Protein AF-A0A256WK58-F1 (afdb_monomer)

Nearest PDB structures (foldseek):
  1p2f-assembly1_A  TM=8.935E-01  e=1.068E-03  Thermotoga maritima
  4dad-assembly1_A-2  TM=8.923E-01  e=3.466E-03  Burkholderia pseudomallei
  6swl-assembly2_B  TM=7.934E-01  e=1.068E-03  Geobacillus stearothermophilus
  6ifh-assembly1_A  TM=8.299E-01  e=3.701E-03  Paenisporosarcina sp. TG-14
  8tff-assembly1_A  TM=6.509E-01  e=1.068E-03  Flavobacterium johnsoniae UW101

Radius of gyration: 25.07 Å; Cα contacts (8 Å, |Δi|>4): 189; chains: 1; bounding box: 72×39×56 Å

pLDDT: mean 75.74, std 16.49, range [36.31, 97.25]

Solvent-accessible surface area (backbone atoms only — not comparable to full-atom values): 10932 Å² total; per-residue (Å²): 64,47,49,80,84,47,64,68,48,51,46,37,71,61,36,70,99,70,90,75,92,63,76,79,74,86,72,76,26,42,67,52,26,51,53,45,50,52,33,46,74,60,66,24,48,71,53,73,51,51,40,49,53,37,78,92,80,70,41,80,36,42,72,47,81,49,72,48,68,70,82,82,50,78,76,60,50,59,58,55,52,60,63,53,56,69,60,52,71,71,65,71,80,75,72,83,80,81,92,76,93,67,87,76,69,86,71,58,72,46,79,41,65,65,51,86,63,64,44,44,55,52,39,43,57,43,50,76,81,44,78,80,58,45,28,33,37,39,34,88,66,92,46,79,72,55,54,54,53,39,47,72,32,61,41,73,47,74,44,58,64,76,84,49,69,70,60,50,52,53,52,52,53,59,68,64,75,111

Secondary structure (DSSP, 8-state):
---TTTTTGGGSTT--S--SSS---S--S-HHHHHHHHHHHTT-EEEEEEE--BTTTTBPPEEEEEEE-----HHHHHHHHHHHHHHHTTTTTS--------------EEEEE--TTHHHHHHHHHHHH-SS-EEEEEES---HHHHHHHHHHT--EEEESSPPHHHHHHHHHHHH--

Mean predicted aligned error: 18.35 Å

Foldseek 3Di:
DADPVCQVVLLDFQDDRDPPDDPPDDDRSCPNVVVQVVLVVQVKHKGKDKDDADVVVPRDIDIDIDMDGDDDDPVNVVVVVVVVVVVVVVVVPPDDDDDDDDDQPPAAEAEDEPPPPPRLVVLLVCCVPDLRHAYEYEDQDVDVVSVVSCVVSRHPYYAYPPHDPVVVVVVVCVSRVD

Structure (mmCIF, N/CA/C/O backbone):
data_AF-A0A256WK58-F1
#
_entry.id   AF-A0A256WK58-F1
#
loop_
_atom_site.group_PDB
_atom_site.id
_atom_site.type_symbol
_atom_site.label_atom_id
_atom_site.label_alt_id
_atom_site.label_comp_id
_atom_site.label_asym_id
_atom_site.label_entity_id
_atom_site.label_seq_id
_atom_site.pdbx_PDB_ins_code
_atom_site.Cartn_x
_atom_site.Cartn_y
_atom_site.Cartn_z
_atom_site.occupancy
_atom_site.B_iso_or_equiv
_atom_site.auth_seq_id
_atom_site.auth_comp_id
_atom_site.auth_asym_id
_atom_site.auth_atom_id
_atom_site.pdbx_PDB_model_num
ATOM 1 N N . GLY A 1 1 ? 19.694 1.486 -19.283 1.00 82.19 1 GLY A N 1
ATOM 2 C CA . GLY A 1 1 ? 18.324 1.775 -19.734 1.00 82.19 1 GLY A CA 1
ATOM 3 C C . GLY A 1 1 ? 17.691 0.526 -20.311 1.00 82.19 1 GLY A C 1
ATOM 4 O O . GLY A 1 1 ? 18.393 -0.452 -20.532 1.00 82.19 1 GLY A O 1
ATOM 5 N N . ILE A 1 2 ? 16.376 0.551 -20.506 1.00 87.75 2 ILE A N 1
ATOM 6 C CA . ILE A 1 2 ? 15.499 -0.601 -20.739 1.00 87.75 2 ILE A CA 1
ATOM 7 C C . ILE A 1 2 ? 15.121 -0.672 -22.230 1.00 87.75 2 ILE A C 1
ATOM 9 O O . ILE A 1 2 ? 14.601 0.317 -22.763 1.00 87.75 2 ILE A O 1
ATOM 13 N N . PRO A 1 3 ? 15.318 -1.824 -22.902 1.00 88.88 3 PRO A N 1
ATOM 14 C CA . PRO A 1 3 ? 14.910 -2.022 -24.293 1.00 88.88 3 PRO A CA 1
ATOM 15 C C . PRO A 1 3 ? 13.415 -1.778 -24.519 1.00 88.88 3 PRO A C 1
ATOM 17 O O . PRO A 1 3 ? 12.582 -2.109 -23.671 1.00 88.88 3 PRO A O 1
ATOM 20 N N . LYS A 1 4 ? 13.057 -1.219 -25.679 1.00 87.56 4 LYS A N 1
ATOM 21 C CA . LYS A 1 4 ? 11.692 -0.749 -25.982 1.00 87.56 4 LYS A CA 1
ATOM 22 C C . LYS A 1 4 ? 10.643 -1.862 -25.884 1.00 87.56 4 LYS A C 1
ATOM 24 O O . LYS A 1 4 ? 9.525 -1.636 -25.431 1.00 87.56 4 LYS A O 1
ATOM 29 N N . GLU A 1 5 ? 11.014 -3.074 -26.263 1.00 86.38 5 GLU A N 1
ATOM 30 C CA . GLU A 1 5 ? 10.202 -4.284 -26.186 1.00 86.38 5 GLU A CA 1
ATOM 31 C C . GLU A 1 5 ? 9.971 -4.773 -24.747 1.00 86.38 5 GLU A C 1
ATOM 33 O O . GLU A 1 5 ? 8.956 -5.413 -24.472 1.00 86.38 5 GLU A O 1
ATOM 38 N N . ARG A 1 6 ? 10.863 -4.429 -23.808 1.00 86.69 6 ARG A N 1
ATOM 39 C CA . ARG A 1 6 ? 10.760 -4.800 -22.388 1.00 86.69 6 ARG A CA 1
ATOM 40 C C . ARG A 1 6 ? 10.012 -3.767 -21.550 1.00 86.69 6 ARG A C 1
ATOM 42 O O . ARG A 1 6 ? 9.464 -4.135 -20.519 1.00 86.69 6 ARG A O 1
ATOM 49 N N . GLN A 1 7 ? 9.906 -2.516 -22.000 1.00 88.88 7 GLN A N 1
ATOM 50 C CA . GLN A 1 7 ? 9.293 -1.413 -21.237 1.00 88.88 7 GLN A CA 1
ATOM 51 C C . GLN A 1 7 ? 7.852 -1.680 -20.774 1.00 88.88 7 GLN A C 1
ATOM 53 O O . GLN A 1 7 ? 7.448 -1.188 -19.727 1.00 88.88 7 GLN A O 1
ATOM 58 N N . LYS A 1 8 ? 7.070 -2.479 -21.511 1.00 86.81 8 LYS A N 1
ATOM 59 C CA . LYS A 1 8 ? 5.739 -2.909 -21.045 1.00 86.81 8 LYS A CA 1
ATOM 60 C C . LYS A 1 8 ? 5.809 -4.069 -20.053 1.00 86.81 8 LYS A C 1
ATOM 62 O O . LYS A 1 8 ? 5.030 -4.110 -19.107 1.00 86.81 8 LYS A O 1
ATOM 67 N N . ALA A 1 9 ? 6.727 -5.006 -20.278 1.00 87.88 9 ALA A N 1
ATOM 68 C CA . ALA A 1 9 ? 6.848 -6.226 -19.492 1.00 87.88 9 ALA A CA 1
ATOM 69 C C . ALA A 1 9 ? 7.347 -5.963 -18.064 1.00 87.88 9 ALA A C 1
ATOM 71 O O . ALA A 1 9 ? 6.919 -6.662 -17.157 1.00 87.88 9 ALA A O 1
ATOM 72 N N . ILE A 1 10 ? 8.162 -4.925 -17.829 1.00 89.69 10 ILE A N 1
ATOM 73 C CA . ILE A 1 10 ? 8.706 -4.621 -16.487 1.00 89.69 10 ILE A CA 1
ATOM 74 C C . ILE A 1 10 ? 7.639 -4.348 -15.411 1.00 89.69 10 ILE A C 1
ATOM 76 O O . ILE A 1 10 ? 7.945 -4.388 -14.224 1.00 89.69 10 ILE A O 1
ATOM 80 N N . PHE A 1 11 ? 6.400 -4.041 -15.808 1.00 91.62 11 PHE A N 1
ATOM 81 C CA . PHE A 1 11 ? 5.280 -3.834 -14.887 1.00 91.62 11 PHE A CA 1
ATOM 82 C C . PHE A 1 11 ? 4.485 -5.114 -14.596 1.00 91.62 11 PHE A C 1
ATOM 84 O O . PHE A 1 11 ? 3.576 -5.094 -13.764 1.00 91.62 11 PHE A O 1
ATOM 91 N N . ASN A 1 12 ? 4.785 -6.221 -15.275 1.00 88.38 12 ASN A N 1
ATOM 92 C CA . ASN A 1 12 ? 4.188 -7.511 -14.961 1.00 88.38 12 ASN A CA 1
ATOM 93 C C . ASN A 1 12 ? 4.867 -8.112 -13.728 1.00 88.38 12 ASN A C 1
ATOM 95 O O . ASN A 1 12 ? 6.020 -7.830 -13.408 1.00 88.38 12 ASN A O 1
ATOM 99 N N . ARG A 1 13 ? 4.137 -8.979 -13.029 1.00 88.56 13 ARG A N 1
ATOM 100 C CA . ARG A 1 13 ? 4.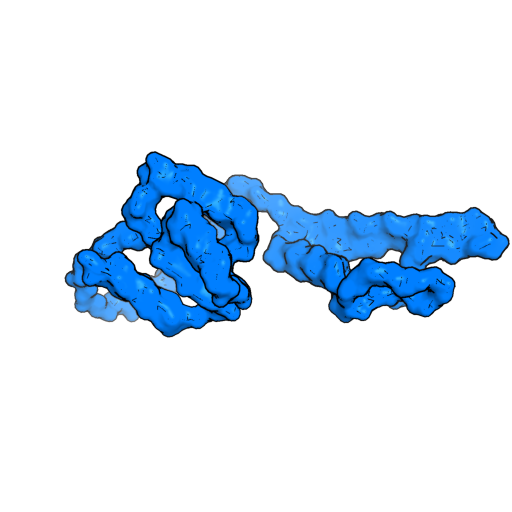668 -9.682 -11.860 1.00 88.56 13 ARG A CA 1
ATOM 101 C C . ARG A 1 13 ? 5.737 -10.681 -12.290 1.00 88.56 13 ARG A C 1
ATOM 103 O O . ARG A 1 13 ? 5.519 -11.417 -13.248 1.00 88.56 13 ARG A O 1
ATOM 110 N N . PHE A 1 14 ? 6.816 -10.755 -11.516 1.00 83.12 14 PHE A N 1
ATOM 111 C CA . PHE A 1 14 ? 7.917 -11.708 -11.696 1.00 83.12 14 PHE A CA 1
ATOM 112 C C . PHE A 1 14 ? 8.732 -11.517 -12.987 1.00 83.12 14 PHE A C 1
ATOM 114 O O . PHE A 1 14 ? 9.528 -12.385 -13.333 1.00 83.12 14 PHE A O 1
ATOM 121 N N . GLU A 1 15 ? 8.578 -10.387 -13.684 1.00 78.44 15 GLU A N 1
ATOM 122 C CA . GLU A 1 15 ? 9.438 -10.032 -14.817 1.00 78.44 15 GLU A CA 1
ATOM 123 C C . GLU A 1 15 ? 10.718 -9.348 -14.317 1.00 78.44 15 GLU A C 1
ATOM 125 O O . GLU A 1 15 ? 10.674 -8.398 -13.532 1.00 78.44 15 GLU A O 1
ATOM 130 N N . GLN A 1 16 ? 11.868 -9.823 -14.796 1.00 72.12 16 GLN A N 1
ATOM 131 C CA . GLN A 1 16 ? 13.182 -9.226 -14.556 1.00 72.12 16 GLN A CA 1
ATOM 132 C C . GLN A 1 16 ? 13.772 -8.757 -15.892 1.00 72.12 16 GLN A C 1
ATOM 134 O O . GLN A 1 16 ? 13.634 -9.430 -16.915 1.00 72.12 16 GLN A O 1
ATOM 139 N N . ALA A 1 17 ? 14.397 -7.576 -15.900 1.00 59.34 17 ALA A N 1
ATOM 140 C CA . ALA A 1 17 ? 14.876 -6.939 -17.129 1.00 59.34 17 ALA A CA 1
ATOM 141 C C . ALA A 1 17 ? 16.135 -7.603 -17.719 1.00 59.34 17 ALA A C 1
ATOM 143 O O . ALA A 1 17 ? 16.298 -7.566 -18.935 1.00 59.34 17 ALA A O 1
ATOM 144 N N . ASP A 1 18 ? 16.958 -8.260 -16.893 1.00 57.19 18 ASP A N 1
ATOM 145 C CA . ASP A 1 18 ? 18.218 -8.884 -17.303 1.00 57.19 18 ASP A CA 1
ATOM 146 C C . ASP A 1 18 ? 18.316 -10.331 -16.795 1.00 57.19 18 ASP A C 1
ATOM 148 O O . ASP A 1 18 ? 18.302 -10.587 -15.595 1.00 57.19 18 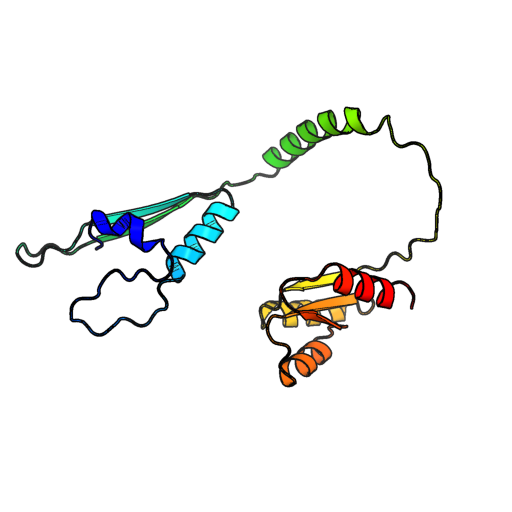ASP A O 1
ATOM 152 N N . ILE A 1 19 ? 18.434 -11.281 -17.729 1.00 50.94 19 ILE A N 1
ATOM 153 C CA . ILE A 1 19 ? 18.834 -12.682 -17.468 1.00 50.94 19 ILE A CA 1
ATOM 154 C C . ILE A 1 19 ? 20.289 -12.914 -17.943 1.00 50.94 19 ILE A C 1
ATOM 156 O O . ILE A 1 19 ? 20.856 -13.985 -17.745 1.00 50.94 19 ILE A O 1
ATOM 160 N N . ALA A 1 20 ? 20.928 -11.916 -18.565 1.00 48.44 20 ALA A N 1
ATOM 161 C CA . ALA A 1 20 ? 22.256 -12.059 -19.153 1.00 48.44 20 ALA A CA 1
ATOM 162 C C . ALA A 1 20 ? 23.381 -11.711 -18.156 1.00 48.44 20 ALA A C 1
ATOM 164 O O . ALA A 1 20 ? 23.645 -10.545 -17.877 1.00 48.44 20 ALA A O 1
ATOM 165 N N . ASP A 1 21 ? 24.041 -12.761 -17.659 1.00 45.47 21 ASP A N 1
ATOM 166 C CA . ASP A 1 21 ? 25.451 -12.871 -17.227 1.00 45.47 21 ASP A CA 1
ATOM 167 C C . ASP A 1 21 ? 26.056 -11.915 -16.176 1.00 45.47 21 ASP A C 1
ATOM 169 O O . ASP A 1 21 ? 27.207 -12.106 -15.779 1.00 45.47 21 ASP A O 1
ATOM 173 N N . LEU A 1 22 ? 25.309 -10.967 -15.615 1.00 45.47 22 LEU A N 1
ATOM 174 C CA . LEU A 1 22 ? 25.685 -10.274 -14.377 1.00 45.47 22 LEU A CA 1
ATOM 175 C C . LEU A 1 22 ? 24.756 -10.774 -13.276 1.00 45.47 22 LEU A C 1
ATOM 177 O O . LEU A 1 22 ? 23.555 -10.539 -13.340 1.00 45.47 22 LEU A O 1
ATOM 181 N N . GLY A 1 23 ? 25.330 -11.549 -12.346 1.00 45.72 23 GLY A N 1
ATOM 182 C CA . GLY A 1 23 ? 24.646 -12.383 -11.353 1.00 45.72 23 GLY A CA 1
ATOM 183 C C . GLY A 1 23 ? 23.272 -11.869 -10.932 1.00 45.72 23 GLY A C 1
ATOM 184 O O . GLY A 1 23 ? 23.157 -10.713 -10.541 1.00 45.72 23 GLY A O 1
ATOM 185 N N . ALA A 1 24 ? 22.270 -12.752 -11.036 1.00 46.06 24 ALA A N 1
ATOM 186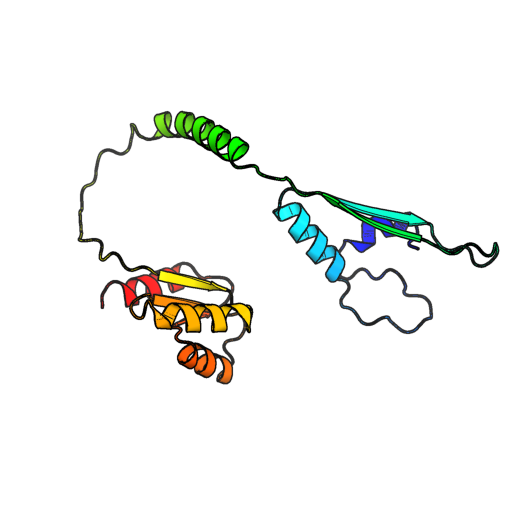 C CA . ALA A 1 24 ? 20.860 -12.504 -10.746 1.00 46.06 24 ALA A CA 1
ATOM 187 C C . ALA A 1 24 ? 20.678 -11.409 -9.688 1.00 46.06 24 ALA A C 1
ATOM 189 O O . ALA A 1 24 ? 20.908 -11.643 -8.501 1.00 46.06 24 ALA A O 1
ATOM 190 N N . PHE A 1 25 ? 20.310 -10.204 -10.128 1.00 52.44 25 PHE A N 1
ATOM 191 C CA . PHE A 1 25 ? 19.973 -9.130 -9.208 1.00 52.44 25 PHE A CA 1
ATOM 192 C C . PHE A 1 25 ? 18.820 -9.624 -8.323 1.00 52.44 25 PHE A C 1
ATOM 194 O O . PHE A 1 25 ? 17.779 -10.056 -8.825 1.00 52.44 25 PHE A O 1
ATOM 201 N N . GLU A 1 26 ? 19.034 -9.627 -7.006 1.00 56.75 26 GLU A N 1
ATOM 202 C CA . GLU A 1 26 ? 18.037 -10.061 -6.030 1.00 56.75 26 GLU A CA 1
ATOM 203 C C . GLU A 1 26 ? 16.751 -9.239 -6.178 1.00 56.75 26 GLU A C 1
ATOM 205 O O . GLU A 1 26 ? 16.766 -8.008 -6.204 1.00 56.75 26 GLU A O 1
ATOM 210 N N . GLY A 1 27 ? 15.615 -9.929 -6.259 1.00 66.75 27 GLY A N 1
ATOM 211 C CA . GLY A 1 27 ? 14.306 -9.290 -6.283 1.00 66.75 27 GLY A CA 1
ATOM 212 C C . GLY A 1 27 ? 13.243 -10.181 -6.907 1.00 66.75 27 GLY A C 1
ATOM 213 O O . GLY A 1 27 ? 13.446 -10.779 -7.957 1.00 66.75 27 GLY A O 1
ATOM 214 N N . SER A 1 28 ? 12.062 -10.240 -6.297 1.00 76.44 28 SER A N 1
ATOM 215 C CA . SER A 1 28 ? 10.936 -11.062 -6.768 1.00 76.44 28 SER A CA 1
ATOM 216 C C . SER A 1 28 ? 10.298 -10.581 -8.080 1.00 76.44 28 SER A C 1
ATOM 218 O O . SER A 1 28 ? 9.338 -11.188 -8.542 1.00 76.44 28 SER A O 1
ATOM 220 N N . GLY A 1 29 ? 10.762 -9.469 -8.665 1.00 79.62 29 GLY A N 1
ATOM 221 C CA . GLY A 1 29 ? 10.116 -8.845 -9.827 1.00 79.62 29 GLY A CA 1
ATOM 222 C C . GLY A 1 29 ? 8.715 -8.301 -9.515 1.00 79.62 29 GLY A C 1
ATOM 223 O O . GLY A 1 29 ? 7.870 -8.218 -10.401 1.00 79.62 29 GLY A O 1
ATOM 224 N N . LEU A 1 30 ? 8.422 -7.986 -8.246 1.00 87.38 30 LEU A N 1
ATOM 225 C CA . LEU A 1 30 ? 7.101 -7.498 -7.827 1.00 87.38 30 LEU A CA 1
ATOM 226 C C . LEU A 1 30 ? 7.023 -5.981 -7.635 1.00 87.38 30 LEU A C 1
ATOM 228 O O . LEU A 1 30 ? 5.925 -5.441 -7.711 1.00 87.38 30 LEU A O 1
ATOM 232 N N . GLY A 1 31 ? 8.142 -5.285 -7.413 1.00 88.88 31 GLY A N 1
ATOM 233 C CA . GLY A 1 31 ? 8.140 -3.865 -7.031 1.00 88.88 31 GLY A CA 1
ATOM 234 C C . GLY A 1 31 ? 7.349 -2.969 -7.990 1.00 88.88 31 GLY A C 1
ATOM 235 O O . GLY A 1 31 ? 6.381 -2.336 -7.581 1.00 88.88 31 GLY A O 1
ATOM 236 N N . LEU A 1 32 ? 7.689 -2.982 -9.282 1.00 92.56 32 LEU A N 1
ATOM 237 C CA . LEU A 1 32 ? 6.998 -2.168 -10.292 1.00 92.56 32 LEU A CA 1
ATOM 238 C C . LEU A 1 32 ? 5.540 -2.595 -10.509 1.00 92.56 32 LEU A C 1
ATOM 240 O O . LEU A 1 32 ? 4.682 -1.742 -10.732 1.00 92.56 32 LEU A O 1
ATOM 244 N N . ALA A 1 33 ? 5.240 -3.892 -10.397 1.00 89.88 33 ALA A N 1
ATOM 245 C CA . ALA A 1 33 ? 3.869 -4.392 -10.482 1.00 89.88 33 ALA A CA 1
ATOM 246 C C . ALA A 1 33 ? 3.004 -3.883 -9.315 1.00 89.88 33 ALA A C 1
ATOM 248 O O . ALA A 1 33 ? 1.837 -3.541 -9.509 1.00 89.88 33 ALA A O 1
ATOM 249 N N . ILE A 1 34 ? 3.582 -3.798 -8.114 1.00 92.81 34 ILE A N 1
ATOM 250 C CA . ILE A 1 34 ? 2.933 -3.238 -6.925 1.00 92.81 34 ILE A CA 1
ATOM 251 C C . ILE A 1 34 ? 2.749 -1.725 -7.084 1.00 92.81 34 ILE A C 1
ATOM 253 O O . ILE A 1 34 ? 1.642 -1.228 -6.889 1.00 92.81 34 ILE A O 1
ATOM 257 N N . SER A 1 35 ? 3.791 -0.994 -7.495 1.00 95.19 35 SER A N 1
ATOM 258 C CA . SER A 1 35 ? 3.697 0.451 -7.744 1.00 95.19 35 SER A CA 1
ATOM 259 C C . SER A 1 35 ? 2.608 0.781 -8.763 1.00 95.19 35 SER A C 1
ATOM 261 O O . SER A 1 35 ? 1.808 1.682 -8.527 1.00 95.19 35 SER A O 1
ATOM 263 N N . LYS A 1 36 ? 2.523 0.015 -9.858 1.00 95.00 36 LYS A N 1
ATOM 264 C CA . LYS A 1 36 ? 1.462 0.171 -10.856 1.00 95.00 36 LYS A CA 1
ATOM 265 C C . LYS A 1 36 ? 0.076 -0.075 -10.277 1.00 95.00 36 LYS A C 1
ATOM 267 O O . LYS A 1 36 ? -0.798 0.761 -10.476 1.00 95.00 36 LYS A O 1
ATOM 272 N N . ALA A 1 37 ? -0.106 -1.154 -9.516 1.00 93.81 37 ALA A N 1
ATOM 273 C CA . ALA A 1 37 ? -1.384 -1.436 -8.874 1.00 93.81 37 ALA A CA 1
ATOM 274 C C . ALA A 1 37 ? -1.826 -0.287 -7.952 1.00 93.81 37 ALA A C 1
ATOM 276 O O . ALA A 1 37 ? -2.976 0.135 -8.026 1.00 93.81 37 ALA A O 1
ATOM 277 N N . TYR A 1 38 ? -0.923 0.266 -7.133 1.00 96.50 38 TYR A N 1
ATOM 278 C CA . TYR A 1 38 ? -1.256 1.398 -6.262 1.00 96.50 38 TYR A CA 1
ATOM 279 C C . TYR A 1 38 ? -1.621 2.661 -7.041 1.00 96.50 38 TYR A C 1
ATOM 281 O O . TYR A 1 38 ? -2.630 3.289 -6.729 1.00 96.50 38 TYR A O 1
ATOM 289 N N . VAL A 1 39 ? -0.832 3.029 -8.053 1.00 94.75 39 VAL A N 1
ATOM 290 C CA . VAL A 1 39 ? -1.112 4.216 -8.873 1.00 94.75 39 VAL A CA 1
ATOM 291 C C . VAL A 1 39 ? -2.469 4.085 -9.572 1.00 94.75 39 VAL A C 1
ATOM 293 O O . VAL A 1 39 ? -3.275 5.010 -9.505 1.00 94.75 39 VAL A O 1
ATOM 296 N N . GLU A 1 40 ? -2.771 2.923 -10.157 1.00 93.25 40 GLU A N 1
ATOM 297 C CA . GLU A 1 40 ? -4.060 2.656 -10.811 1.00 93.25 40 GLU A CA 1
ATOM 298 C C . GLU A 1 40 ? -5.230 2.650 -9.812 1.00 93.25 40 GLU A C 1
ATOM 300 O O . GLU A 1 40 ? -6.280 3.232 -10.084 1.00 93.25 40 GLU A O 1
ATOM 305 N N . MET A 1 41 ? -5.053 2.055 -8.625 1.00 93.12 41 MET A N 1
ATOM 306 C CA . MET A 1 41 ? -6.062 2.070 -7.555 1.00 93.12 41 MET A CA 1
ATOM 307 C C . MET A 1 41 ? -6.383 3.487 -7.072 1.00 93.12 41 MET A C 1
ATOM 309 O O . MET A 1 41 ? -7.524 3.768 -6.707 1.00 93.12 41 MET A O 1
ATOM 313 N N . LEU A 1 42 ? -5.394 4.382 -7.088 1.00 92.50 42 LEU A N 1
ATOM 314 C CA . LEU A 1 42 ? -5.563 5.797 -6.759 1.00 92.50 42 LEU A CA 1
ATOM 315 C C . LEU A 1 42 ? -6.113 6.625 -7.935 1.00 92.50 42 LEU A C 1
ATOM 317 O O . LEU A 1 42 ? -6.252 7.839 -7.809 1.00 92.50 42 LEU A O 1
ATOM 321 N N . GLY A 1 43 ? -6.460 5.994 -9.062 1.00 91.00 43 GLY A N 1
ATOM 322 C CA . GLY A 1 43 ? -7.012 6.656 -10.247 1.00 91.00 43 GLY A CA 1
ATOM 323 C C . GLY A 1 43 ? -5.973 7.397 -11.088 1.00 91.00 43 GLY A C 1
ATOM 324 O O . GLY A 1 43 ? -6.331 8.298 -11.844 1.00 91.00 43 GLY A O 1
ATOM 325 N N . GLY A 1 44 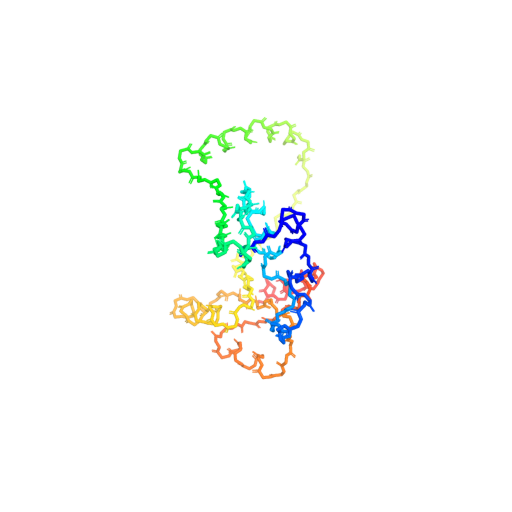? -4.699 7.060 -10.910 1.00 94.88 44 GLY A N 1
ATOM 326 C CA . GLY A 1 44 ? -3.569 7.595 -11.651 1.00 94.88 44 GLY A CA 1
ATOM 327 C C . GLY A 1 44 ? -3.107 6.705 -12.803 1.00 94.88 44 GLY A C 1
ATOM 328 O O . GLY A 1 44 ? -3.674 5.647 -13.073 1.00 94.88 44 GLY A O 1
ATOM 329 N N . GLU A 1 45 ? -2.019 7.118 -13.448 1.00 96.31 45 GLU A N 1
ATOM 330 C CA . GLU A 1 45 ? -1.327 6.356 -14.494 1.00 96.31 45 GLU A CA 1
ATOM 331 C C . GLU A 1 45 ? 0.182 6.339 -14.224 1.00 96.31 45 GLU A C 1
ATOM 333 O O . GLU A 1 45 ? 0.723 7.327 -13.732 1.00 96.31 45 GLU A O 1
ATOM 338 N N . ILE A 1 46 ? 0.866 5.238 -14.548 1.00 96.25 46 ILE A N 1
ATOM 339 C CA . ILE A 1 46 ? 2.330 5.115 -14.482 1.00 96.25 46 ILE A CA 1
ATOM 340 C C . ILE A 1 46 ? 2.884 4.582 -15.806 1.00 96.25 46 ILE A C 1
A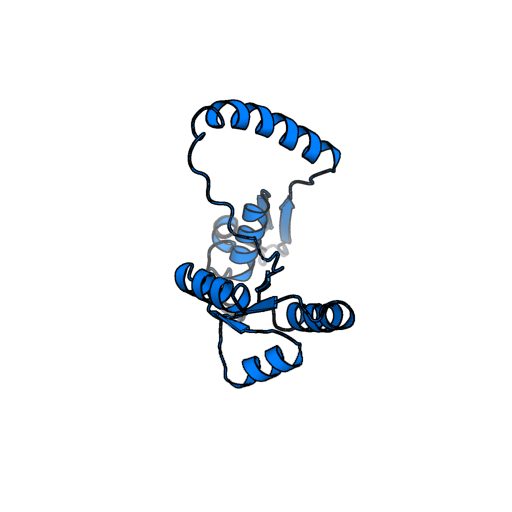TOM 342 O O . ILE A 1 46 ? 2.344 3.637 -16.383 1.00 96.25 46 ILE A O 1
ATOM 346 N N . HIS A 1 47 ? 3.990 5.156 -16.268 1.00 95.12 47 HIS A N 1
ATOM 347 C CA . HIS A 1 47 ? 4.731 4.703 -17.441 1.00 95.12 47 HIS A CA 1
ATOM 348 C C . HIS A 1 47 ? 6.245 4.877 -17.250 1.00 95.12 47 HIS A C 1
ATOM 350 O O . HIS A 1 47 ? 6.722 5.388 -16.235 1.00 95.12 47 HIS A O 1
ATOM 356 N N . VAL A 1 48 ? 7.015 4.395 -18.225 1.00 95.31 48 VAL A N 1
ATOM 357 C CA . VAL A 1 48 ? 8.476 4.488 -18.248 1.00 95.31 48 VAL A CA 1
ATOM 358 C C . VAL A 1 48 ? 8.925 5.066 -19.583 1.00 95.31 48 VAL A C 1
ATOM 360 O O . VAL A 1 48 ? 8.403 4.689 -20.632 1.00 95.31 48 VAL A O 1
ATOM 363 N N . GLU A 1 49 ? 9.908 5.953 -19.543 1.00 94.31 49 GLU A N 1
ATOM 364 C CA . GLU A 1 49 ? 10.642 6.427 -20.711 1.00 94.31 49 GLU A CA 1
ATOM 365 C C . GLU A 1 49 ? 12.094 5.989 -20.557 1.00 94.31 49 GLU A C 1
ATOM 367 O O . GLU A 1 49 ? 12.714 6.188 -19.515 1.00 94.31 49 GLU A O 1
ATOM 372 N N . SER A 1 50 ? 12.642 5.286 -21.547 1.00 93.00 50 SER A N 1
ATOM 373 C CA . SER A 1 50 ? 13.977 4.717 -21.394 1.00 93.00 50 SER A CA 1
ATOM 374 C C . SER A 1 50 ? 14.699 4.539 -22.718 1.00 93.00 50 SER A C 1
ATOM 376 O O . SER A 1 50 ? 14.120 4.073 -23.701 1.00 93.00 50 SER A O 1
ATOM 378 N N . GLU A 1 51 ? 15.991 4.862 -22.712 1.00 91.62 51 GLU A N 1
ATOM 379 C CA . GLU A 1 51 ? 16.915 4.579 -23.801 1.00 91.62 51 GLU A CA 1
ATOM 380 C C . GLU A 1 51 ? 17.834 3.421 -23.401 1.00 91.62 51 GLU A C 1
ATOM 382 O O . GLU A 1 51 ? 18.511 3.468 -22.368 1.00 91.62 51 GLU A O 1
ATOM 387 N N . ALA A 1 52 ? 17.859 2.359 -24.209 1.00 87.88 52 ALA A N 1
ATOM 388 C CA . ALA A 1 52 ? 18.789 1.250 -24.014 1.00 87.88 52 ALA A CA 1
ATOM 389 C C . ALA A 1 52 ? 20.246 1.737 -24.117 1.00 87.88 52 ALA A C 1
ATOM 391 O O . ALA A 1 52 ? 20.544 2.694 -24.832 1.00 87.88 52 ALA A O 1
ATOM 392 N N . ALA A 1 53 ? 21.148 1.089 -23.378 1.00 87.19 53 ALA A N 1
ATOM 393 C CA . ALA A 1 53 ? 22.575 1.367 -23.508 1.00 87.19 53 ALA A CA 1
ATOM 394 C C . ALA A 1 53 ? 23.103 0.802 -24.836 1.00 87.19 53 ALA A C 1
ATOM 396 O O . ALA A 1 53 ? 22.654 -0.255 -25.273 1.00 87.19 53 ALA A O 1
ATOM 397 N N . ASP A 1 54 ? 24.075 1.484 -25.435 1.00 85.38 54 ASP A N 1
ATOM 398 C CA . ASP A 1 54 ? 24.799 1.029 -26.624 1.00 85.38 54 ASP A CA 1
ATOM 399 C C . ASP A 1 54 ? 26.306 1.088 -26.321 1.00 85.38 54 ASP A C 1
ATOM 401 O O . ASP A 1 54 ? 26.946 2.128 -26.513 1.00 85.38 54 ASP A O 1
ATOM 405 N N . PRO A 1 55 ? 26.871 -0.003 -25.769 1.00 83.69 55 PRO A N 1
ATOM 406 C CA . PRO A 1 55 ? 28.275 -0.058 -25.380 1.00 83.69 55 PRO A CA 1
ATOM 407 C C . PRO A 1 55 ? 29.233 0.087 -26.566 1.00 83.69 55 PRO A C 1
ATOM 409 O O . PRO A 1 55 ? 30.322 0.631 -26.391 1.00 83.69 55 PRO A O 1
ATOM 412 N N . GLU A 1 56 ? 28.839 -0.367 -27.761 1.00 85.25 56 GLU A N 1
ATOM 413 C CA . GLU A 1 56 ? 29.674 -0.307 -28.967 1.00 85.25 56 GLU A CA 1
ATOM 414 C C . GLU A 1 56 ? 29.873 1.136 -29.440 1.00 85.25 56 GLU A C 1
ATOM 416 O O . GLU A 1 56 ? 30.971 1.508 -29.853 1.00 85.25 56 GLU A O 1
ATOM 421 N N . ASN A 1 57 ? 28.844 1.975 -29.297 1.00 86.12 57 ASN A N 1
ATOM 422 C CA . ASN A 1 57 ? 28.904 3.403 -29.616 1.00 86.12 57 ASN A CA 1
ATOM 423 C C . ASN A 1 57 ? 29.171 4.299 -28.390 1.00 86.12 57 ASN A C 1
ATOM 425 O O . ASN A 1 57 ? 29.063 5.524 -28.479 1.00 86.12 57 ASN A O 1
ATOM 429 N N . GLY A 1 58 ? 29.510 3.713 -27.235 1.00 85.69 58 GLY A N 1
ATOM 430 C CA . GLY A 1 58 ? 29.808 4.439 -25.996 1.00 85.69 58 GLY A CA 1
ATOM 431 C C . GLY A 1 58 ? 28.615 5.189 -25.388 1.00 85.69 58 GLY A C 1
ATOM 432 O O . GLY A 1 58 ? 28.810 6.100 -24.581 1.00 85.69 58 GLY A O 1
ATOM 433 N N . LYS A 1 59 ? 27.378 4.841 -25.767 1.00 85.88 59 LYS A N 1
ATOM 434 C CA . LYS A 1 59 ? 26.164 5.508 -25.287 1.00 85.88 59 LYS A CA 1
ATOM 435 C C . LYS A 1 59 ? 25.662 4.846 -24.005 1.00 85.88 59 LYS A C 1
ATOM 437 O O . LYS A 1 59 ? 25.297 3.670 -23.983 1.00 85.88 59 LYS A O 1
ATOM 442 N N . GLN A 1 60 ? 25.586 5.624 -22.931 1.00 87.56 60 GLN A N 1
ATOM 443 C CA . GLN A 1 60 ? 24.977 5.181 -21.680 1.00 87.56 60 GLN A CA 1
ATOM 444 C C . GLN A 1 60 ? 23.447 5.212 -21.799 1.00 87.56 60 GLN A C 1
ATOM 446 O O . GLN A 1 60 ? 22.881 6.144 -22.365 1.00 87.56 60 GLN A O 1
ATOM 451 N N . GLY A 1 61 ? 22.771 4.189 -21.275 1.00 88.44 61 GLY A N 1
ATOM 452 C CA . GLY A 1 61 ? 21.309 4.160 -21.269 1.00 88.44 61 GLY A CA 1
ATOM 453 C C . GLY A 1 61 ? 20.715 5.004 -20.138 1.00 88.44 61 GLY A C 1
ATOM 454 O O . GLY A 1 61 ? 21.300 5.082 -19.059 1.00 88.44 61 GLY A O 1
ATOM 455 N N . SER A 1 62 ? 19.519 5.545 -20.349 1.00 91.31 62 SER A N 1
ATOM 456 C CA . SER A 1 62 ? 18.752 6.342 -19.378 1.00 91.31 62 SER A CA 1
ATOM 457 C C . SER A 1 62 ? 17.389 5.705 -19.097 1.00 91.31 62 SER A C 1
ATOM 459 O O . SER A 1 62 ? 16.866 4.957 -19.928 1.00 91.31 62 SER A O 1
ATOM 461 N N . THR A 1 63 ? 16.812 5.960 -17.923 1.00 93.44 63 THR A N 1
ATOM 462 C CA . THR A 1 63 ? 15.468 5.493 -17.545 1.00 93.44 63 THR A CA 1
ATOM 463 C C . THR A 1 63 ? 14.804 6.526 -16.642 1.00 93.44 63 THR A C 1
ATOM 465 O O . THR A 1 63 ? 15.385 6.912 -15.632 1.00 93.44 63 THR A O 1
ATOM 468 N N . GLU A 1 64 ? 13.576 6.906 -16.973 1.00 95.75 64 GLU A N 1
ATOM 469 C CA . GLU A 1 64 ? 12.704 7.767 -16.180 1.00 95.75 64 GLU A CA 1
ATOM 470 C C . GLU A 1 64 ? 11.371 7.050 -15.942 1.00 95.75 64 GLU A C 1
ATOM 472 O O . GLU A 1 64 ? 10.746 6.544 -16.875 1.00 95.75 64 GLU A O 1
ATOM 477 N N . PHE A 1 65 ? 10.941 6.981 -14.682 1.00 95.75 65 PHE A N 1
ATOM 478 C CA . PHE A 1 65 ? 9.624 6.470 -14.303 1.00 95.75 65 PHE A CA 1
ATOM 479 C C . PHE A 1 65 ? 8.723 7.650 -13.968 1.00 95.75 65 PHE A C 1
ATOM 481 O O . PHE A 1 65 ? 9.067 8.473 -13.121 1.00 95.75 65 PHE A O 1
ATOM 488 N N . ILE A 1 66 ? 7.572 7.718 -14.625 1.00 97.25 66 ILE A N 1
ATOM 489 C CA . ILE A 1 66 ? 6.654 8.850 -14.537 1.00 97.25 66 ILE A CA 1
ATOM 490 C C . ILE A 1 66 ? 5.306 8.313 -14.086 1.00 97.25 66 ILE A C 1
ATOM 492 O O . ILE A 1 66 ? 4.808 7.336 -14.642 1.00 97.25 66 ILE A O 1
ATOM 496 N N . PHE A 1 67 ? 4.711 8.946 -13.079 1.00 97.06 67 PHE A N 1
ATOM 497 C CA . PHE A 1 67 ? 3.354 8.639 -12.658 1.00 97.06 67 PHE A CA 1
ATOM 498 C C . PHE A 1 67 ? 2.556 9.909 -12.386 1.00 97.06 67 PHE A C 1
ATOM 500 O O . PHE A 1 67 ? 3.107 10.966 -12.080 1.00 97.06 67 PHE A O 1
ATOM 507 N N . THR A 1 68 ? 1.241 9.785 -12.486 1.00 96.19 68 THR A N 1
ATOM 508 C CA . THR A 1 68 ? 0.278 10.847 -12.212 1.00 96.19 68 THR A CA 1
ATOM 509 C C . THR A 1 68 ? -0.725 10.357 -11.183 1.00 96.19 68 THR A C 1
ATOM 511 O O . THR A 1 68 ? -1.021 9.168 -11.126 1.00 96.19 68 THR A O 1
ATOM 514 N N . LEU A 1 69 ? -1.241 11.264 -10.357 1.00 95.25 69 LEU A N 1
ATOM 515 C CA . LEU A 1 69 ? -2.321 10.985 -9.415 1.00 95.25 69 LEU A CA 1
ATOM 516 C C . LEU A 1 69 ? -3.360 12.107 -9.504 1.00 95.25 69 LEU A C 1
ATOM 518 O O . LEU A 1 69 ? -2.975 13.275 -9.629 1.00 95.25 69 LEU A O 1
ATOM 522 N N . PRO A 1 70 ? -4.662 11.792 -9.423 1.00 90.69 70 PRO A N 1
ATOM 523 C CA . PRO A 1 70 ? -5.695 12.809 -9.368 1.00 90.69 70 PRO A CA 1
ATOM 524 C C . PRO A 1 70 ? -5.576 13.582 -8.053 1.00 90.69 70 PRO A C 1
ATOM 526 O O . PRO A 1 70 ? -5.699 13.024 -6.963 1.00 90.69 70 PRO A O 1
ATOM 529 N N . TYR A 1 71 ? -5.354 14.889 -8.155 1.00 87.88 71 TYR A N 1
ATOM 530 C CA . TYR A 1 71 ? -5.363 15.776 -7.001 1.00 87.88 71 TYR A CA 1
ATOM 531 C C . TYR A 1 71 ? -6.799 16.226 -6.719 1.00 87.88 71 TYR A C 1
ATOM 533 O O . TYR A 1 71 ? -7.399 16.947 -7.516 1.00 87.88 71 TYR A O 1
ATOM 541 N N . ILE A 1 72 ? -7.367 15.766 -5.604 1.00 82.12 72 ILE A N 1
ATOM 542 C CA . ILE A 1 72 ? -8.710 16.161 -5.169 1.00 82.12 72 ILE A CA 1
ATOM 543 C C . ILE A 1 72 ? -8.570 17.400 -4.288 1.00 82.12 72 ILE A C 1
ATOM 545 O O . ILE A 1 72 ? -8.018 17.331 -3.191 1.00 82.12 72 ILE A O 1
ATOM 549 N N . THR A 1 73 ? -9.070 18.537 -4.769 1.00 80.38 73 THR A N 1
ATOM 550 C CA . THR A 1 73 ? -9.234 19.734 -3.941 1.00 80.38 73 THR A CA 1
ATOM 551 C C . THR A 1 73 ? -10.543 19.653 -3.148 1.00 80.38 73 THR A C 1
ATOM 553 O O . THR A 1 73 ? -11.494 19.015 -3.611 1.00 80.38 73 THR A O 1
ATOM 556 N N . PRO A 1 74 ? -10.647 20.337 -1.992 1.00 69.88 74 PRO A N 1
ATOM 557 C CA . PRO A 1 74 ? -11.902 20.437 -1.238 1.00 69.88 74 PRO A CA 1
ATOM 558 C C . PRO A 1 74 ? -13.087 20.919 -2.097 1.00 69.88 74 PRO A C 1
ATOM 560 O O . PRO A 1 74 ? -14.207 20.438 -1.958 1.00 69.88 74 PRO A O 1
ATOM 563 N N . GLU A 1 75 ? -12.823 21.796 -3.069 1.00 68.06 75 GLU A N 1
ATOM 564 C CA . GLU A 1 75 ? -13.806 22.322 -4.031 1.00 68.06 75 GLU A CA 1
ATOM 565 C C . GLU A 1 75 ? -14.381 21.233 -4.965 1.00 68.06 75 GLU A C 1
ATOM 567 O O . GLU A 1 75 ? -15.538 21.300 -5.382 1.00 68.06 75 GLU A O 1
ATOM 572 N N . HIS A 1 76 ? -13.590 20.201 -5.283 1.00 62.84 76 HIS A N 1
ATOM 573 C CA . HIS A 1 76 ? -14.007 19.060 -6.106 1.00 62.84 76 HIS A CA 1
ATOM 574 C C . HIS A 1 76 ? -14.846 18.029 -5.321 1.00 62.84 76 HIS A C 1
ATOM 576 O O . HIS A 1 76 ? -15.609 17.270 -5.930 1.00 62.84 76 HIS A O 1
ATOM 582 N N . GLU A 1 77 ? -14.741 17.982 -3.986 1.00 59.78 77 GLU A N 1
ATOM 583 C CA . GLU A 1 77 ? -15.560 17.093 -3.149 1.00 59.78 77 GLU A CA 1
ATOM 584 C C . GLU A 1 77 ? -17.008 17.584 -3.034 1.00 59.78 77 GLU A C 1
ATOM 586 O O . GLU A 1 77 ? -17.936 16.784 -3.188 1.00 59.78 77 GLU A O 1
ATOM 591 N N . GLU A 1 78 ? -17.221 18.895 -2.871 1.00 57.41 78 GLU A N 1
ATOM 592 C CA . GLU A 1 78 ? -18.561 19.494 -2.764 1.00 57.41 78 GLU A CA 1
ATOM 593 C C . GLU A 1 78 ? -19.426 19.210 -4.007 1.00 57.41 78 GLU A C 1
ATOM 595 O O . GLU A 1 78 ? -20.602 18.856 -3.897 1.00 57.41 78 GLU A O 1
ATOM 600 N N . GLN A 1 79 ? -18.832 19.245 -5.204 1.00 57.34 79 GLN A N 1
ATOM 601 C CA . GLN A 1 79 ? -19.540 18.969 -6.461 1.00 57.34 79 GLN A CA 1
ATOM 602 C C . GLN A 1 79 ? -19.902 17.479 -6.635 1.00 57.34 79 GLN A C 1
ATOM 604 O O . GLN A 1 79 ? -20.965 17.148 -7.174 1.00 57.34 79 GLN A O 1
ATOM 609 N N . LYS A 1 80 ? -19.075 16.554 -6.122 1.00 56.75 80 LYS A N 1
ATOM 610 C CA . LYS A 1 80 ? -19.381 15.109 -6.114 1.00 56.75 80 LYS A CA 1
ATOM 611 C C . LYS A 1 80 ? -20.535 14.772 -5.167 1.00 56.75 80 LYS A C 1
ATOM 613 O O . LYS A 1 80 ? -21.336 13.894 -5.495 1.00 56.75 80 LYS A O 1
ATOM 618 N N . VAL A 1 81 ? -20.659 15.464 -4.033 1.00 59.25 81 VAL A N 1
ATOM 619 C CA . VAL A 1 81 ? -21.753 15.254 -3.066 1.00 59.25 81 VAL A CA 1
ATOM 620 C C . VAL A 1 81 ? -23.107 15.670 -3.655 1.00 59.25 81 VAL A C 1
ATOM 622 O O . VAL A 1 81 ? -24.065 14.900 -3.567 1.00 59.25 81 VAL A O 1
ATOM 625 N N . ILE A 1 82 ? -23.169 16.810 -4.352 1.00 58.22 82 ILE A N 1
ATOM 626 C CA . ILE A 1 82 ? -24.403 17.322 -4.981 1.00 58.22 82 ILE A CA 1
ATOM 627 C C . ILE A 1 82 ? -24.924 16.363 -6.069 1.00 58.22 82 ILE A C 1
ATOM 629 O O . ILE A 1 82 ? -26.123 16.102 -6.159 1.00 58.22 82 ILE A O 1
ATOM 633 N N . SER A 1 83 ? -24.029 15.766 -6.865 1.00 54.19 83 SER A N 1
ATOM 634 C CA . SER A 1 83 ? -24.423 14.818 -7.922 1.00 54.19 83 SER A CA 1
ATOM 635 C C . SER A 1 83 ? -24.965 13.476 -7.396 1.00 54.19 83 SER A C 1
ATOM 637 O O . SER A 1 83 ? -25.847 12.889 -8.020 1.00 54.19 83 SER A O 1
ATOM 639 N N . LYS A 1 84 ? -24.511 13.004 -6.224 1.00 52.19 84 LYS A N 1
ATOM 640 C CA . LYS A 1 84 ? -24.979 11.744 -5.608 1.00 52.19 84 LYS A CA 1
ATOM 641 C C . LYS A 1 84 ? -26.317 11.879 -4.873 1.00 52.19 84 LYS A C 1
ATOM 643 O O . LYS A 1 84 ? -27.059 10.902 -4.787 1.00 52.19 84 LYS A O 1
ATOM 648 N N . GLN A 1 85 ? -26.652 13.068 -4.372 1.00 53.88 85 GLN A N 1
ATOM 649 C CA . GLN A 1 85 ? -27.932 13.328 -3.696 1.00 53.88 85 GLN A CA 1
ATOM 650 C C . GLN A 1 85 ? -29.133 13.265 -4.653 1.00 53.88 85 GLN A C 1
ATOM 652 O O . GLN A 1 85 ? -30.208 12.822 -4.259 1.00 53.88 85 GLN A O 1
ATOM 657 N N . ASN A 1 86 ? -28.948 13.609 -5.930 1.00 50.59 86 ASN A N 1
ATOM 658 C CA . ASN A 1 86 ? -30.024 13.514 -6.922 1.00 50.59 86 ASN A CA 1
ATOM 659 C C . ASN A 1 86 ? -30.361 12.068 -7.331 1.00 50.59 86 ASN A C 1
ATOM 661 O O . ASN A 1 86 ? -31.472 11.828 -7.794 1.00 50.59 86 ASN A O 1
ATOM 665 N N . GLN A 1 87 ? -29.456 11.102 -7.124 1.00 53.75 87 GLN A N 1
ATOM 666 C CA . GLN A 1 87 ? -29.717 9.688 -7.427 1.00 53.75 87 GLN A CA 1
ATOM 667 C C . GLN A 1 87 ? -30.420 8.963 -6.262 1.00 53.75 87 GLN A C 1
ATOM 669 O O . GLN A 1 87 ? -31.289 8.135 -6.506 1.00 53.75 87 GLN A O 1
ATOM 674 N N . LYS A 1 88 ? -30.106 9.311 -5.002 1.00 46.34 88 LYS A N 1
ATOM 675 C CA . LYS A 1 88 ? -30.737 8.706 -3.807 1.00 46.34 88 LYS A CA 1
ATOM 676 C C . LYS A 1 88 ? -32.229 9.020 -3.655 1.00 46.34 88 LYS A C 1
ATOM 678 O O . LYS A 1 88 ? -32.975 8.186 -3.160 1.00 46.34 88 LYS A O 1
ATOM 683 N N . ASN A 1 89 ? -32.681 10.180 -4.136 1.00 47.28 89 ASN A N 1
ATOM 684 C CA . ASN A 1 89 ? -34.086 10.589 -4.026 1.00 47.28 89 ASN A CA 1
ATOM 685 C C . ASN A 1 89 ? -35.071 9.723 -4.843 1.00 47.28 89 ASN A C 1
ATOM 687 O O . ASN A 1 89 ? -36.278 9.864 -4.664 1.00 47.28 89 ASN A O 1
ATOM 691 N N . ILE A 1 90 ? -34.592 8.848 -5.739 1.00 51.94 90 ILE A N 1
ATOM 692 C CA . ILE A 1 90 ? -35.453 7.965 -6.547 1.00 51.94 90 ILE A CA 1
ATOM 693 C C . ILE A 1 90 ? -35.722 6.624 -5.836 1.00 51.94 90 ILE A C 1
ATOM 695 O O . ILE A 1 90 ? -36.796 6.056 -6.019 1.00 51.94 90 ILE A O 1
ATOM 699 N N . ASP A 1 91 ? -34.815 6.163 -4.969 1.00 49.06 91 ASP A N 1
ATOM 700 C CA . ASP A 1 91 ? -34.913 4.837 -4.336 1.00 49.06 91 ASP A CA 1
ATOM 701 C C . ASP A 1 91 ? -35.536 4.879 -2.921 1.00 49.06 91 ASP A C 1
ATOM 703 O O . ASP A 1 91 ? -36.079 3.883 -2.449 1.00 49.06 91 ASP A O 1
ATOM 707 N N . GLU A 1 92 ? -35.552 6.041 -2.256 1.00 47.12 92 GLU A N 1
ATOM 708 C CA . GLU A 1 92 ? -36.055 6.206 -0.875 1.00 47.12 92 GLU A CA 1
ATOM 709 C C . GLU A 1 92 ? -37.598 6.238 -0.744 1.00 47.12 92 GLU A C 1
ATOM 711 O O . GLU A 1 92 ? -38.124 6.330 0.364 1.00 47.12 92 GLU A O 1
ATOM 716 N N . GLN A 1 93 ? -38.357 6.110 -1.842 1.00 48.69 93 GLN A N 1
ATOM 717 C CA . GLN A 1 93 ? -39.828 6.037 -1.780 1.00 48.69 93 GLN A CA 1
ATOM 718 C C . GLN A 1 93 ? -40.391 4.630 -1.498 1.00 48.69 93 GLN A C 1
ATOM 720 O O . GLN A 1 93 ? -41.594 4.522 -1.268 1.00 48.69 93 GLN A O 1
ATOM 725 N N . ASN A 1 94 ? -39.574 3.565 -1.469 1.00 47.94 94 ASN A N 1
ATOM 726 C CA . ASN A 1 94 ? -40.087 2.183 -1.424 1.00 47.94 94 ASN A CA 1
ATOM 727 C C . ASN A 1 94 ? -39.801 1.354 -0.158 1.00 47.94 94 ASN A C 1
ATOM 729 O O . ASN A 1 94 ? -40.208 0.197 -0.122 1.00 47.94 94 ASN A O 1
ATOM 733 N N . GLU A 1 95 ? -39.203 1.898 0.904 1.00 44.19 95 GLU A N 1
ATOM 734 C CA . GLU A 1 95 ? -38.944 1.124 2.139 1.00 44.19 95 GLU A CA 1
ATOM 735 C C . GLU A 1 95 ? -39.425 1.856 3.402 1.00 44.19 95 GLU A C 1
ATOM 737 O O . GLU A 1 95 ? -38.712 2.040 4.384 1.00 44.19 95 GLU A O 1
ATOM 742 N N . GLN A 1 96 ? -40.693 2.270 3.383 1.00 47.09 96 GLN A N 1
ATOM 743 C CA . GLN A 1 96 ? -41.474 2.336 4.617 1.00 47.09 96 GLN A CA 1
ATOM 744 C C . GLN A 1 96 ? -41.910 0.906 4.973 1.00 47.09 96 GLN A C 1
ATOM 746 O O . GLN A 1 96 ? -42.477 0.223 4.121 1.00 47.09 96 GLN A O 1
ATOM 751 N N . ASN A 1 97 ? -41.702 0.518 6.238 1.00 39.19 97 ASN A N 1
ATOM 752 C CA . ASN A 1 97 ? -41.910 -0.794 6.885 1.00 39.19 97 ASN A CA 1
ATOM 753 C C . ASN A 1 97 ? -40.604 -1.615 6.896 1.00 39.19 97 ASN A C 1
ATOM 755 O O . ASN A 1 97 ? -40.167 -2.087 5.862 1.00 39.19 97 ASN A O 1
ATOM 759 N N . GLU A 1 98 ? -39.904 -1.813 8.013 1.00 38.59 98 GLU A N 1
ATOM 760 C CA . GLU A 1 98 ? -40.416 -2.248 9.311 1.00 38.59 98 GLU A CA 1
ATOM 761 C C . GLU A 1 98 ? -39.606 -1.656 10.475 1.00 38.59 98 GLU A C 1
ATOM 763 O O . GLU A 1 98 ? -38.377 -1.620 10.479 1.00 38.59 98 GLU A O 1
ATOM 768 N N . GLN A 1 99 ? -40.340 -1.206 11.490 1.00 46.12 99 GLN A N 1
ATOM 769 C CA . GLN A 1 99 ? -39.826 -0.825 12.796 1.00 46.12 99 GLN A CA 1
ATOM 770 C C . GLN A 1 99 ? -39.205 -2.039 13.495 1.00 46.12 99 GLN A C 1
ATOM 772 O O . GLN A 1 99 ? -39.855 -3.075 13.605 1.00 46.12 99 GLN A O 1
ATOM 777 N N . ASN A 1 100 ? -38.005 -1.869 14.048 1.00 36.31 100 ASN A N 1
ATOM 778 C CA . ASN A 1 100 ? -37.662 -2.355 15.385 1.00 36.31 100 ASN A CA 1
ATOM 779 C C . ASN A 1 100 ? -36.417 -1.613 15.879 1.00 36.31 100 ASN A C 1
ATOM 781 O O . ASN A 1 100 ? -35.280 -1.999 15.625 1.00 36.31 100 ASN A O 1
ATOM 785 N N . GLU A 1 101 ? -36.673 -0.524 16.598 1.00 47.34 101 GLU A N 1
ATOM 786 C CA . GLU A 1 101 ? -35.709 0.158 17.450 1.00 47.34 101 GLU A CA 1
ATOM 787 C C . GLU A 1 101 ? -35.282 -0.808 18.566 1.00 47.34 101 GLU A C 1
ATOM 789 O O . GLU A 1 101 ? -36.008 -1.026 19.537 1.00 47.34 101 GLU A O 1
ATOM 794 N N . GLN A 1 102 ? -34.104 -1.413 18.437 1.00 44.62 102 GLN A N 1
ATOM 795 C CA . GLN A 1 102 ? -33.387 -1.932 19.595 1.00 44.62 102 GLN A CA 1
ATOM 796 C C . GLN A 1 102 ? -32.168 -1.054 19.821 1.00 44.62 102 GLN A C 1
ATOM 798 O O . GLN A 1 102 ? -31.329 -0.937 18.937 1.00 44.62 102 GLN A O 1
ATOM 803 N N . ASN A 1 103 ? -32.137 -0.424 21.002 1.00 42.56 103 ASN A N 1
ATOM 804 C CA . ASN A 1 103 ? -31.046 0.365 21.572 1.00 42.56 103 ASN A CA 1
ATOM 805 C C . ASN A 1 103 ? -29.687 0.056 20.932 1.00 42.56 103 ASN A C 1
ATOM 807 O O . ASN A 1 103 ? -29.023 -0.910 21.313 1.00 42.56 103 ASN A O 1
ATOM 811 N N . GLU A 1 104 ? -29.260 0.897 19.992 1.00 50.53 104 GLU A N 1
ATOM 812 C CA . GLU A 1 104 ? -27.907 0.833 19.458 1.00 50.53 104 GLU A CA 1
ATOM 813 C C . GLU A 1 104 ? -26.954 1.275 20.569 1.00 50.53 104 GLU A C 1
ATOM 815 O O . GLU A 1 104 ? -26.751 2.466 20.824 1.00 50.53 104 GLU A O 1
ATOM 820 N N . GLN A 1 105 ? -26.373 0.306 21.278 1.00 51.94 105 GLN A N 1
ATOM 821 C CA . GLN A 1 105 ? -25.145 0.575 22.004 1.00 51.94 105 GLN A CA 1
ATOM 822 C C . GLN A 1 105 ? -24.122 1.063 20.982 1.00 51.94 105 GLN A C 1
ATOM 824 O O . GLN A 1 105 ? -23.717 0.337 20.075 1.00 51.94 105 GLN A O 1
ATOM 829 N N . ASN A 1 106 ? -23.741 2.328 21.113 1.00 53.69 106 ASN A N 1
ATOM 830 C CA . ASN A 1 106 ? -22.905 3.024 20.151 1.00 53.69 106 ASN A CA 1
ATOM 831 C C . ASN A 1 106 ? -21.430 2.613 20.350 1.00 53.69 106 ASN A C 1
ATOM 833 O O . ASN A 1 106 ? -20.602 3.415 20.787 1.00 53.69 106 ASN A O 1
ATOM 837 N N . ALA A 1 107 ? -21.093 1.340 20.108 1.00 60.44 107 ALA A N 1
ATOM 838 C CA . ALA A 1 107 ? -19.715 0.874 20.220 1.00 60.44 107 ALA A CA 1
ATOM 839 C C . ALA A 1 107 ? -18.906 1.351 19.015 1.00 60.44 107 ALA A C 1
ATOM 841 O O . ALA A 1 107 ? -19.207 1.064 17.857 1.00 60.44 107 ALA A O 1
ATOM 842 N N . LYS A 1 108 ? -17.829 2.078 19.303 1.00 73.56 108 LYS A N 1
ATOM 843 C CA . LYS A 1 108 ? -16.849 2.483 18.300 1.00 73.56 108 LYS A CA 1
ATOM 844 C C . LYS A 1 108 ? -15.860 1.330 18.146 1.00 73.56 108 LYS A C 1
ATOM 846 O O . LYS A 1 108 ? -15.061 1.082 19.047 1.00 73.56 108 LYS A O 1
ATOM 851 N N . ILE A 1 109 ? -15.953 0.608 17.033 1.00 78.19 109 ILE A N 1
ATOM 852 C CA . ILE A 1 109 ? -15.030 -0.478 16.687 1.00 78.19 109 ILE A CA 1
ATOM 853 C C . ILE A 1 109 ? -14.060 0.043 15.627 1.00 78.19 109 ILE A C 1
ATOM 855 O O . ILE A 1 109 ? -14.485 0.522 14.577 1.00 78.19 109 ILE A O 1
ATOM 859 N N . LEU A 1 110 ? -12.761 -0.046 15.903 1.00 79.06 110 LEU A N 1
ATOM 860 C CA . LEU A 1 110 ? -11.687 0.308 14.980 1.00 79.06 110 LEU A CA 1
ATOM 861 C C . LEU A 1 110 ? -10.993 -0.973 14.500 1.00 79.06 110 LEU A C 1
ATOM 863 O O . LEU A 1 110 ? -10.421 -1.710 15.302 1.00 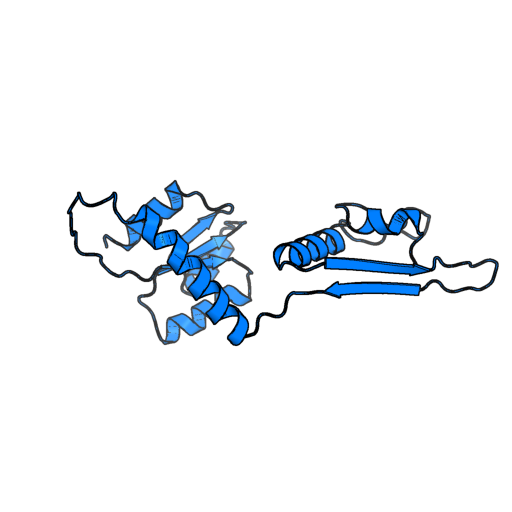79.06 110 LEU A O 1
ATOM 867 N N . ILE A 1 111 ? -11.036 -1.233 13.194 1.00 77.94 111 ILE A N 1
ATOM 868 C CA . ILE A 1 111 ? -10.277 -2.321 12.562 1.00 77.94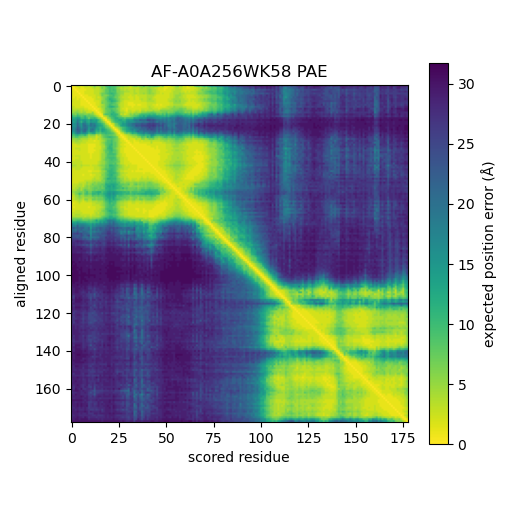 111 ILE A CA 1
ATOM 869 C C . ILE A 1 111 ? -9.007 -1.707 11.984 1.00 77.94 111 ILE A C 1
ATOM 871 O O . ILE A 1 111 ? -9.094 -0.773 11.187 1.00 77.94 111 ILE A O 1
ATOM 875 N N . VAL A 1 112 ? -7.844 -2.208 12.399 1.00 76.88 112 VAL A N 1
ATOM 876 C CA . VAL A 1 112 ? -6.546 -1.680 11.959 1.00 76.88 112 VAL A CA 1
ATOM 877 C C . VAL A 1 112 ? -5.784 -2.753 11.211 1.00 76.88 112 VAL A C 1
ATOM 879 O O . VAL A 1 112 ? -5.676 -3.887 11.678 1.00 76.88 112 VAL A O 1
ATOM 882 N N . ASP A 1 113 ? -5.266 -2.375 10.049 1.00 77.88 113 ASP A N 1
ATOM 883 C CA . ASP A 1 113 ? -4.387 -3.229 9.272 1.00 77.88 113 ASP A CA 1
ATOM 884 C C . ASP A 1 113 ? -3.013 -3.339 9.953 1.00 77.88 113 ASP A C 1
ATOM 886 O O . ASP A 1 113 ? -2.425 -2.338 10.365 1.00 77.88 113 ASP A O 1
ATOM 890 N N . ASP A 1 114 ? -2.519 -4.565 10.087 1.00 66.00 114 ASP A N 1
ATOM 891 C CA . ASP A 1 114 ? -1.241 -4.892 10.706 1.00 66.00 114 ASP A CA 1
ATOM 892 C C . ASP A 1 114 ? -0.069 -4.588 9.748 1.00 66.00 114 ASP A C 1
ATOM 894 O O . ASP A 1 114 ? 0.516 -5.483 9.136 1.00 66.00 114 ASP A O 1
ATOM 898 N N . GLU A 1 115 ? 0.243 -3.299 9.563 1.00 67.56 115 GLU A N 1
ATOM 899 C CA . GLU A 1 115 ? 1.616 -2.866 9.276 1.00 67.56 115 GLU A CA 1
ATOM 900 C C . GLU A 1 115 ? 2.331 -2.703 10.626 1.00 67.56 115 GLU A C 1
ATOM 902 O O . GLU A 1 115 ? 2.159 -1.689 11.313 1.00 67.56 115 GLU A O 1
ATOM 907 N N . GLU A 1 116 ? 3.110 -3.728 10.993 1.00 66.25 116 GLU A N 1
ATOM 908 C CA . GLU A 1 116 ? 3.640 -4.062 12.333 1.00 66.25 116 GLU A CA 1
ATOM 909 C C . GLU A 1 116 ? 4.195 -2.914 13.194 1.00 66.25 116 GLU A C 1
ATOM 911 O O . GLU A 1 116 ? 4.316 -3.062 14.406 1.00 66.25 116 GLU A O 1
ATOM 916 N N . TYR A 1 117 ? 4.570 -1.769 12.624 1.00 66.81 117 TYR A N 1
ATOM 917 C CA . TYR A 1 117 ? 5.150 -0.670 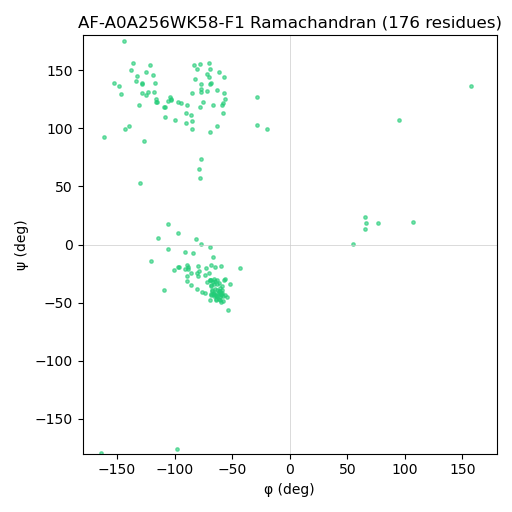13.401 1.00 66.81 117 TYR A CA 1
ATOM 918 C C . TYR A 1 117 ? 4.235 0.549 13.545 1.00 66.81 117 TYR A C 1
ATOM 920 O O . TYR A 1 117 ? 4.171 1.163 14.613 1.00 66.81 117 TYR A O 1
ATOM 928 N N . SER A 1 118 ? 3.512 0.909 12.486 1.00 73.56 118 SER A N 1
ATOM 929 C CA . SER A 1 118 ? 2.669 2.108 12.471 1.00 73.56 118 SER A CA 1
ATOM 930 C C . SER A 1 118 ? 1.381 1.891 13.265 1.00 73.56 118 SER A C 1
ATOM 932 O O . SER A 1 118 ? 0.971 2.766 14.031 1.00 73.56 118 SER A O 1
ATOM 934 N N . ALA A 1 119 ? 0.777 0.707 13.132 1.00 75.56 119 ALA A N 1
ATOM 935 C CA . ALA A 1 119 ? -0.467 0.358 13.809 1.00 75.56 119 ALA A CA 1
ATOM 936 C C . ALA A 1 119 ? -0.299 0.322 15.335 1.00 75.56 119 ALA A C 1
ATOM 938 O O . ALA A 1 119 ? -1.069 0.951 16.056 1.00 75.56 119 ALA A O 1
ATOM 939 N N . PHE A 1 120 ? 0.750 -0.340 15.828 1.00 80.25 120 PHE A N 1
ATOM 940 C CA . PHE A 1 120 ? 1.004 -0.504 17.262 1.00 80.25 120 PHE A CA 1
ATOM 941 C C . PHE A 1 120 ? 1.172 0.840 17.972 1.00 80.25 120 PHE A C 1
ATOM 943 O O . PHE A 1 120 ? 0.467 1.114 18.941 1.00 80.25 120 PHE A O 1
ATOM 950 N N . LYS A 1 121 ? 2.011 1.731 17.430 1.00 82.56 121 LYS A N 1
ATOM 951 C CA . LYS A 1 121 ? 2.193 3.083 17.981 1.00 82.56 121 LYS A CA 1
ATOM 952 C C . LYS A 1 121 ? 0.912 3.908 17.966 1.00 82.56 121 LYS A C 1
ATOM 954 O O . LYS A 1 121 ? 0.637 4.632 18.919 1.00 82.56 121 LYS A O 1
ATOM 959 N N . ALA A 1 122 ? 0.125 3.817 16.894 1.00 84.12 122 ALA A N 1
ATOM 960 C CA . ALA A 1 122 ? -1.144 4.529 16.820 1.00 84.12 122 ALA A CA 1
ATOM 961 C C . ALA A 1 122 ? -2.106 4.063 17.923 1.00 84.12 122 ALA A C 1
ATOM 963 O O . ALA A 1 122 ? -2.752 4.895 18.561 1.00 84.12 122 ALA A O 1
ATOM 964 N N . ILE A 1 123 ? -2.167 2.754 18.190 1.00 87.44 123 ILE A N 1
ATOM 965 C CA . ILE A 1 123 ? -3.002 2.217 19.267 1.00 87.44 123 ILE A CA 1
ATOM 966 C C . ILE A 1 123 ? -2.476 2.626 20.641 1.00 87.44 123 ILE A C 1
ATOM 968 O O . ILE A 1 123 ? -3.278 3.076 21.458 1.00 87.44 123 ILE A O 1
ATOM 972 N N . GLU A 1 124 ? -1.165 2.583 20.882 1.00 86.50 124 GLU A N 1
ATOM 973 C CA . GLU A 1 124 ? -0.576 3.078 22.134 1.00 86.50 124 GLU A CA 1
ATOM 974 C C . GLU A 1 124 ? -0.979 4.534 22.419 1.00 86.50 124 GLU A C 1
ATOM 976 O O . GLU A 1 124 ? -1.397 4.857 23.533 1.00 86.50 124 GLU A O 1
ATOM 981 N N . GLU A 1 125 ? -0.920 5.418 21.415 1.00 87.69 125 GLU A N 1
ATOM 982 C CA . GLU A 1 125 ? -1.358 6.813 21.551 1.00 87.69 125 GLU A CA 1
ATOM 983 C C . GLU A 1 125 ? -2.870 6.929 21.785 1.00 87.69 125 GLU A C 1
ATOM 985 O O . GLU A 1 125 ? -3.301 7.677 22.666 1.00 87.69 125 GLU A O 1
ATOM 990 N N . ILE A 1 126 ? -3.687 6.159 21.057 1.00 87.12 126 ILE A N 1
ATOM 991 C CA . ILE A 1 126 ? -5.145 6.131 21.248 1.00 87.12 126 ILE A CA 1
ATOM 992 C C . ILE A 1 126 ? -5.497 5.706 22.673 1.00 87.12 126 ILE A C 1
ATOM 994 O O . ILE A 1 126 ? -6.355 6.320 23.308 1.00 87.12 126 ILE A O 1
ATOM 998 N N . ARG A 1 127 ? -4.804 4.706 23.227 1.00 87.75 127 ARG A N 1
ATOM 999 C CA . ARG A 1 127 ? -5.053 4.196 24.582 1.00 87.75 127 ARG A CA 1
ATOM 1000 C C . ARG A 1 127 ? -4.766 5.210 25.683 1.00 87.75 127 ARG A C 1
ATOM 1002 O O . ARG A 1 127 ? -5.331 5.080 26.773 1.00 87.75 127 ARG A O 1
ATOM 1009 N N . LYS A 1 128 ? -3.975 6.254 25.409 1.00 87.62 128 LYS A N 1
ATOM 1010 C CA . LYS A 1 128 ? -3.755 7.359 26.358 1.00 87.62 128 LYS A CA 1
ATOM 1011 C C . LYS A 1 128 ? -5.019 8.180 26.605 1.00 87.62 128 LYS A C 1
ATOM 1013 O O . LYS A 1 128 ? -5.189 8.674 27.717 1.00 87.62 128 LYS A O 1
ATOM 1018 N N . PHE A 1 129 ? -5.904 8.313 25.613 1.00 86.31 129 PHE A N 1
ATOM 1019 C CA . PHE A 1 129 ? -7.117 9.138 25.718 1.00 86.31 129 PHE A CA 1
ATOM 1020 C C . PHE A 1 129 ? -8.432 8.372 25.510 1.00 86.31 129 PHE A C 1
ATOM 1022 O O . PHE A 1 129 ? -9.490 8.896 25.849 1.00 86.31 129 PHE A O 1
ATOM 1029 N N . ASN A 1 130 ? -8.398 7.142 24.990 1.00 84.44 130 ASN A N 1
ATOM 1030 C CA . ASN A 1 130 ? -9.582 6.317 24.773 1.00 84.44 130 ASN A CA 1
ATOM 1031 C C . ASN A 1 130 ? -9.310 4.825 25.043 1.00 84.44 130 ASN A C 1
ATOM 1033 O O . ASN A 1 130 ? -8.787 4.081 24.205 1.00 84.44 130 ASN A O 1
ATOM 1037 N N . LYS A 1 131 ? -9.710 4.384 26.239 1.00 83.25 131 LYS A N 1
ATOM 1038 C CA . LYS A 1 131 ? -9.576 2.993 26.698 1.00 83.25 131 LYS A CA 1
ATOM 1039 C C . LYS A 1 131 ? -10.769 2.112 26.328 1.00 83.25 131 LYS A C 1
ATOM 1041 O O . LYS A 1 131 ? -10.632 0.896 26.335 1.00 83.25 131 LYS A O 1
ATOM 1046 N N . GLU A 1 132 ? -11.910 2.721 26.015 1.00 82.88 132 GLU A N 1
ATOM 1047 C CA . GLU A 1 132 ? -13.166 2.017 25.726 1.00 82.88 132 GLU A CA 1
ATOM 1048 C C . GLU A 1 132 ? -13.311 1.661 24.241 1.00 82.88 132 GLU A C 1
ATOM 1050 O O . GLU A 1 132 ? -14.101 0.791 23.892 1.00 82.88 132 GLU A O 1
ATOM 1055 N N . LEU A 1 133 ? -12.537 2.304 23.355 1.00 85.00 133 LEU A N 1
ATOM 1056 C CA . LEU A 1 133 ? -12.509 1.965 21.933 1.00 85.00 133 LEU A CA 1
ATOM 1057 C C . LEU A 1 133 ? -12.096 0.503 21.742 1.00 85.00 133 LEU A C 1
ATOM 1059 O O . LEU A 1 133 ? -10.968 0.130 22.077 1.00 85.00 133 LEU A O 1
ATOM 1063 N N . ILE A 1 134 ? -12.965 -0.291 21.125 1.00 88.25 134 ILE A N 1
ATOM 1064 C CA . ILE A 1 134 ? -12.653 -1.671 20.762 1.00 88.25 134 ILE A CA 1
ATOM 1065 C C . ILE A 1 134 ? -11.793 -1.651 19.501 1.00 88.25 134 ILE A C 1
ATOM 1067 O O . ILE A 1 134 ? -12.222 -1.162 18.458 1.00 88.25 134 ILE A O 1
ATOM 1071 N N . VAL A 1 135 ? -10.573 -2.172 19.595 1.00 88.00 135 VAL A N 1
ATOM 1072 C CA . VAL A 1 135 ? -9.610 -2.215 18.492 1.00 88.00 135 VAL A CA 1
ATOM 1073 C C . VAL A 1 135 ? -9.328 -3.666 18.128 1.00 88.00 135 VAL A C 1
ATOM 1075 O O . VAL A 1 135 ? -8.889 -4.442 18.975 1.00 88.00 135 VAL A O 1
ATOM 1078 N N . ILE A 1 136 ? -9.566 -4.034 16.871 1.00 87.94 136 ILE A N 1
ATOM 1079 C CA . ILE A 1 136 ? -9.331 -5.385 16.350 1.00 87.94 136 ILE A CA 1
ATOM 1080 C C . ILE A 1 136 ? -8.225 -5.317 15.292 1.00 87.94 136 ILE A C 1
ATOM 1082 O O . ILE A 1 136 ? -8.357 -4.591 14.305 1.00 87.94 136 ILE A O 1
ATOM 1086 N N . ALA A 1 137 ? -7.140 -6.068 15.491 1.00 86.06 137 ALA A N 1
ATOM 1087 C CA . ALA A 1 137 ? -6.036 -6.157 14.535 1.00 86.06 137 ALA A CA 1
ATOM 1088 C C . ALA A 1 137 ? -6.407 -7.068 13.363 1.00 86.06 137 ALA A C 1
ATOM 1090 O O . ALA A 1 137 ? -6.884 -8.181 13.573 1.00 86.06 137 ALA A O 1
ATOM 1091 N N . GLN A 1 138 ? -6.148 -6.653 12.129 1.00 85.94 138 GLN A N 1
ATOM 1092 C CA . GLN A 1 138 ? -6.271 -7.519 10.962 1.00 85.94 138 GLN A CA 1
ATOM 1093 C C . GLN A 1 138 ? -4.888 -8.046 10.557 1.00 85.94 138 GLN A C 1
ATOM 1095 O O . GLN A 1 138 ? -4.097 -7.308 9.978 1.00 85.94 138 GLN A O 1
ATOM 1100 N N . THR A 1 139 ? -4.601 -9.327 10.802 1.00 76.94 139 THR A N 1
ATOM 1101 C CA . THR A 1 139 ? -3.241 -9.893 10.675 1.00 76.94 139 THR A CA 1
ATOM 1102 C C . THR A 1 139 ? -3.136 -11.017 9.633 1.00 76.94 139 THR A C 1
ATOM 1104 O O . THR A 1 139 ? -4.082 -11.775 9.413 1.00 76.94 139 THR A O 1
ATOM 1107 N N . ALA A 1 140 ? -1.990 -11.120 8.947 1.00 67.31 140 ALA A N 1
ATOM 1108 C CA . ALA A 1 140 ? -1.684 -12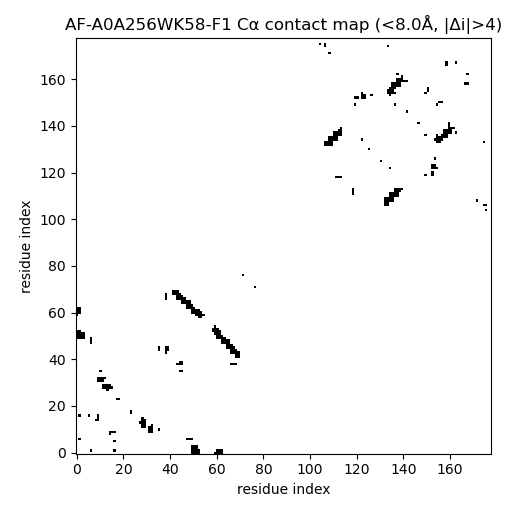.211 8.006 1.00 67.31 140 ALA A CA 1
ATOM 1109 C C . ALA A 1 140 ? -1.036 -13.430 8.686 1.00 67.31 140 ALA A C 1
ATOM 1111 O O . ALA A 1 140 ? -1.081 -14.529 8.135 1.00 67.31 140 ALA A O 1
ATOM 1112 N N . TYR A 1 141 ? -0.445 -13.240 9.868 1.00 58.28 141 TYR A N 1
ATOM 1113 C CA . TYR A 1 141 ? 0.315 -14.253 10.589 1.00 58.28 141 TYR A CA 1
ATOM 1114 C C . TYR A 1 141 ? -0.017 -14.153 12.077 1.00 58.28 141 TYR A C 1
ATOM 1116 O O . TYR A 1 141 ? 0.491 -13.303 12.792 1.00 58.28 141 TYR A O 1
ATOM 1124 N N . ALA A 1 142 ? -0.868 -15.058 12.562 1.00 55.16 142 ALA A N 1
ATOM 1125 C CA . ALA A 1 142 ? -1.107 -15.238 13.991 1.00 55.16 142 ALA A CA 1
ATOM 1126 C C . ALA A 1 142 ? 0.048 -16.038 14.624 1.00 55.16 142 ALA A C 1
ATOM 1128 O O . ALA A 1 142 ? -0.165 -17.132 15.151 1.00 55.16 142 ALA A O 1
ATOM 1129 N N . LEU A 1 143 ? 1.287 -15.551 14.501 1.00 56.75 143 LEU A N 1
ATOM 1130 C CA . LEU A 1 143 ? 2.402 -16.118 15.252 1.00 56.75 143 LEU A CA 1
ATOM 1131 C C . LEU A 1 143 ? 2.202 -15.782 16.732 1.00 56.75 143 LEU A C 1
ATOM 1133 O O . LEU A 1 143 ? 1.790 -14.682 17.095 1.00 56.75 143 LEU A O 1
ATOM 1137 N N . GLU A 1 144 ? 2.473 -16.759 17.594 1.00 55.62 144 GLU A N 1
ATOM 1138 C CA . GLU A 1 144 ? 2.141 -16.709 19.024 1.00 55.62 144 GLU A CA 1
ATOM 1139 C C . GLU A 1 144 ? 2.758 -15.485 19.733 1.00 55.62 144 GLU A C 1
ATOM 1141 O O . GLU A 1 144 ? 2.129 -14.908 20.612 1.00 55.62 144 GLU A O 1
ATOM 1146 N N . GLY A 1 145 ? 3.924 -15.011 19.271 1.00 62.06 145 GLY A N 1
ATOM 1147 C CA . GLY A 1 145 ? 4.601 -13.827 19.812 1.00 62.06 145 GLY A CA 1
ATOM 1148 C C . GLY A 1 145 ? 4.063 -12.467 19.345 1.00 62.06 145 GLY A C 1
ATOM 1149 O O . GLY A 1 145 ? 4.331 -11.463 20.003 1.00 62.06 145 GLY A O 1
ATOM 1150 N N . ASP A 1 146 ? 3.304 -12.395 18.250 1.00 67.06 146 ASP A N 1
ATOM 1151 C CA . ASP A 1 146 ? 2.742 -11.121 17.765 1.00 67.06 146 ASP A CA 1
ATOM 1152 C C . ASP A 1 146 ? 1.418 -10.793 18.452 1.00 67.06 146 ASP A C 1
ATOM 1154 O O . ASP A 1 146 ? 1.067 -9.628 18.648 1.00 67.06 146 ASP A O 1
ATOM 1158 N N . ARG A 1 147 ? 0.729 -11.829 18.937 1.00 68.62 147 ARG A N 1
ATOM 1159 C CA . ARG A 1 147 ? -0.460 -11.680 19.772 1.00 68.62 147 ARG A CA 1
ATOM 1160 C C . ARG A 1 147 ? -0.143 -10.976 21.090 1.00 68.62 147 ARG A C 1
ATOM 1162 O O . ARG A 1 147 ? -0.884 -10.076 21.476 1.00 68.62 147 ARG A O 1
ATOM 1169 N N . ASP A 1 148 ? 0.945 -11.359 21.754 1.00 75.38 148 ASP A N 1
ATOM 1170 C CA . ASP A 1 148 ? 1.335 -10.767 23.038 1.00 75.38 148 ASP A CA 1
ATOM 1171 C C . ASP A 1 148 ? 1.684 -9.282 22.881 1.00 75.38 148 ASP A C 1
ATOM 1173 O O . ASP A 1 148 ? 1.171 -8.447 23.627 1.00 75.38 148 ASP A O 1
ATOM 1177 N N . LYS A 1 149 ? 2.449 -8.929 21.838 1.00 76.62 149 LYS A N 1
ATOM 1178 C CA . LYS A 1 149 ? 2.751 -7.527 21.502 1.00 76.62 149 LYS A CA 1
ATOM 1179 C C . LYS A 1 149 ? 1.488 -6.723 21.198 1.00 76.62 149 LYS A C 1
ATOM 1181 O O . LYS A 1 149 ? 1.391 -5.560 21.579 1.00 76.62 149 LYS A O 1
ATOM 1186 N N . ALA A 1 150 ? 0.524 -7.311 20.485 1.00 76.06 150 ALA A N 1
ATOM 1187 C CA . ALA A 1 150 ? -0.713 -6.618 20.131 1.00 76.06 150 ALA A CA 1
ATOM 1188 C C . ALA A 1 150 ? -1.558 -6.349 21.382 1.00 76.06 150 ALA A C 1
ATOM 1190 O O . ALA A 1 150 ? -2.105 -5.261 21.554 1.00 76.06 150 ALA A O 1
ATOM 1191 N N . ILE A 1 151 ? -1.616 -7.310 22.301 1.00 79.31 151 ILE A N 1
ATOM 1192 C CA . ILE A 1 151 ? -2.283 -7.121 23.588 1.00 79.31 151 ILE A CA 1
ATOM 1193 C C . ILE A 1 151 ? -1.570 -6.033 24.408 1.00 79.31 151 ILE A C 1
ATOM 1195 O O . ILE A 1 151 ? -2.251 -5.156 24.941 1.00 79.31 151 ILE A O 1
ATOM 1199 N N . GLU A 1 152 ? -0.232 -6.029 24.462 1.00 83.25 152 GLU A N 1
ATOM 1200 C CA . GLU A 1 152 ? 0.546 -4.975 25.138 1.00 83.25 152 GLU A CA 1
ATOM 1201 C C . GLU A 1 152 ? 0.302 -3.581 24.547 1.00 83.25 152 GLU A C 1
ATOM 1203 O O . GLU A 1 152 ? 0.098 -2.628 25.300 1.00 83.25 152 GLU A O 1
ATOM 1208 N N . ALA A 1 153 ? 0.242 -3.456 23.218 1.00 82.06 153 ALA A N 1
ATOM 1209 C CA . ALA A 1 153 ? -0.070 -2.189 22.553 1.00 82.06 153 ALA A CA 1
ATOM 1210 C C . ALA A 1 153 ? -1.523 -1.733 22.776 1.00 82.06 153 ALA A C 1
ATOM 1212 O O . ALA A 1 153 ? -1.840 -0.556 22.604 1.00 82.06 153 ALA A O 1
ATOM 1213 N N . GLY A 1 154 ? -2.408 -2.643 23.195 1.00 85.69 154 GLY A N 1
ATOM 1214 C CA . GLY A 1 154 ? -3.779 -2.343 23.598 1.00 85.69 154 GLY A CA 1
ATOM 1215 C C . GLY A 1 154 ? -4.853 -2.788 22.610 1.00 85.69 154 GLY A C 1
ATOM 1216 O O . GLY A 1 154 ? -5.973 -2.276 22.672 1.00 85.69 154 GLY A O 1
ATOM 1217 N N . PHE A 1 155 ? -4.563 -3.722 21.707 1.00 88.38 155 PHE A N 1
ATOM 1218 C CA . PHE A 1 155 ? -5.583 -4.361 20.876 1.00 88.38 155 PHE A CA 1
ATOM 1219 C C . PHE A 1 155 ? -6.482 -5.283 21.715 1.00 88.38 155 PHE A C 1
ATOM 1221 O O . PHE A 1 155 ? -6.036 -5.937 22.655 1.00 88.38 155 PHE A O 1
ATOM 1228 N N . ASN A 1 156 ? -7.770 -5.343 21.371 1.00 88.62 156 ASN A N 1
ATOM 1229 C CA . ASN A 1 156 ? -8.756 -6.175 22.062 1.00 88.62 156 ASN A CA 1
ATOM 1230 C C . ASN A 1 156 ? -8.862 -7.583 21.470 1.00 88.62 156 ASN A C 1
ATOM 1232 O O . ASN A 1 156 ? -9.203 -8.518 22.194 1.00 88.62 156 ASN A O 1
ATOM 1236 N N . ASP A 1 157 ? -8.639 -7.724 20.162 1.00 87.75 157 ASP A N 1
ATOM 1237 C CA . ASP A 1 157 ? -8.740 -8.999 19.450 1.00 87.75 157 ASP A CA 1
ATOM 1238 C C . ASP A 1 157 ? -8.049 -8.926 18.080 1.00 87.75 157 ASP A C 1
ATOM 1240 O O . ASP A 1 157 ? -7.532 -7.877 17.689 1.00 87.75 157 ASP A O 1
ATOM 1244 N N . PHE A 1 158 ? -8.078 -10.028 17.332 1.00 86.00 158 PHE A N 1
ATOM 1245 C CA . PHE A 1 158 ? -7.498 -10.125 15.994 1.00 86.00 158 PHE A CA 1
ATOM 1246 C C . PHE A 1 158 ? -8.398 -10.893 15.021 1.00 86.00 158 PHE A C 1
ATOM 1248 O O . PHE A 1 158 ? -9.132 -11.806 15.397 1.00 86.00 158 PHE A O 1
ATOM 1255 N N . ILE A 1 159 ? -8.313 -10.537 13.742 1.00 85.94 159 ILE A N 1
ATOM 1256 C CA . ILE A 1 159 ? -9.004 -11.190 12.634 1.00 85.94 159 ILE A CA 1
ATOM 1257 C C . ILE A 1 159 ? -7.991 -11.539 11.528 1.00 85.94 159 ILE A C 1
ATOM 1259 O O . ILE A 1 159 ? -7.188 -10.689 11.139 1.00 85.94 159 ILE A O 1
ATOM 1263 N N . PRO A 1 160 ? -7.975 -12.783 11.015 1.00 82.69 160 PRO A N 1
ATOM 1264 C CA . PRO A 1 160 ? -7.051 -13.171 9.957 1.00 82.69 160 PRO A CA 1
ATOM 1265 C C . PRO A 1 160 ? -7.388 -12.490 8.624 1.00 82.69 160 PRO A C 1
ATOM 1267 O O . PRO A 1 160 ? -8.551 -12.202 8.326 1.00 82.69 160 PRO A O 1
ATOM 1270 N N . LYS A 1 161 ? -6.364 -12.277 7.794 1.00 82.06 161 LYS A N 1
ATOM 1271 C CA . LYS A 1 161 ? -6.510 -11.876 6.389 1.00 82.06 161 LYS A CA 1
ATOM 1272 C C . LYS A 1 161 ? -6.785 -13.095 5.488 1.00 82.06 161 LYS A C 1
ATOM 1274 O O . LYS A 1 161 ? -6.148 -14.130 5.676 1.00 82.06 161 LYS A O 1
ATOM 1279 N N . PRO A 1 162 ? -7.643 -12.967 4.454 1.00 84.19 162 PRO A N 1
ATOM 1280 C CA . PRO A 1 162 ? -8.557 -11.848 4.195 1.00 84.19 162 PRO A CA 1
ATOM 1281 C C . PRO A 1 162 ? -9.713 -11.811 5.213 1.00 84.19 162 PRO A C 1
ATOM 1283 O O . PRO A 1 162 ? -10.067 -12.846 5.773 1.00 84.19 162 PRO A O 1
ATOM 1286 N N . ILE A 1 163 ? -10.329 -10.636 5.425 1.00 81.94 163 ILE A N 1
ATOM 1287 C CA . ILE A 1 163 ? -11.467 -10.502 6.355 1.00 81.94 163 ILE A CA 1
ATOM 1288 C C . ILE A 1 163 ? -12.582 -11.472 5.965 1.00 81.94 163 ILE A C 1
ATOM 1290 O O . ILE A 1 163 ? -13.105 -11.442 4.850 1.00 81.94 163 ILE A O 1
ATOM 1294 N N . ASN A 1 164 ? -12.990 -12.288 6.931 1.00 84.62 164 ASN A N 1
ATOM 1295 C CA . ASN A 1 164 ? -14.177 -13.118 6.831 1.00 84.62 164 ASN A CA 1
ATOM 1296 C C . ASN A 1 164 ? -15.371 -12.380 7.459 1.00 84.62 164 ASN A C 1
ATOM 1298 O O . ASN A 1 164 ? -15.335 -12.028 8.638 1.00 84.62 164 ASN A O 1
ATOM 1302 N N . LYS A 1 165 ? -16.437 -12.164 6.676 1.00 81.50 165 LYS A N 1
ATOM 1303 C CA . LYS A 1 165 ? -17.636 -11.422 7.104 1.00 81.50 165 LYS A CA 1
ATOM 1304 C C . LYS A 1 165 ? -18.322 -12.055 8.319 1.00 81.50 165 LYS A C 1
ATOM 1306 O O . LYS A 1 165 ? -18.690 -11.336 9.242 1.00 81.50 165 LYS A O 1
ATOM 1311 N N . ASP A 1 166 ? -18.472 -13.377 8.339 1.00 82.69 166 ASP A N 1
ATOM 1312 C CA . ASP A 1 166 ? -19.147 -14.080 9.435 1.00 82.69 166 ASP A CA 1
ATOM 1313 C C . ASP A 1 166 ? -18.336 -14.000 10.727 1.00 82.69 166 ASP A C 1
ATOM 1315 O O . ASP A 1 166 ? -18.889 -13.820 11.811 1.00 82.69 166 ASP A O 1
ATOM 1319 N N . LEU A 1 167 ? -17.011 -14.110 10.614 1.00 82.50 167 LEU A N 1
ATOM 1320 C CA . LEU A 1 167 ? -16.103 -13.950 11.743 1.00 82.50 167 LEU A CA 1
ATOM 1321 C C . LEU A 1 167 ? -16.135 -12.515 12.278 1.00 82.50 167 LEU A C 1
ATOM 1323 O O . LEU A 1 167 ? -16.252 -12.325 13.485 1.00 82.50 167 LEU A O 1
ATOM 1327 N N . LEU A 1 168 ? -16.110 -11.518 11.391 1.00 83.50 168 LEU A N 1
ATOM 1328 C CA . LEU A 1 168 ? -16.200 -10.114 11.774 1.00 83.50 168 LEU A CA 1
ATOM 1329 C C . LEU A 1 168 ? -17.514 -9.814 12.505 1.00 83.50 168 LEU A C 1
ATOM 1331 O O . LEU A 1 168 ? -17.487 -9.229 13.583 1.00 83.50 168 LEU A O 1
ATOM 1335 N N . LEU A 1 169 ? -18.655 -10.258 11.971 1.00 82.38 169 LEU A N 1
ATOM 1336 C CA . LEU A 1 169 ? -19.959 -10.068 12.615 1.00 82.38 169 LEU A CA 1
ATOM 1337 C C . LEU A 1 169 ? -20.026 -10.751 13.984 1.00 82.38 169 LEU A C 1
ATOM 1339 O O . LEU A 1 169 ? -20.527 -10.162 14.939 1.00 82.38 169 LEU A O 1
ATOM 1343 N N . LYS A 1 170 ? -19.461 -11.959 14.117 1.00 84.81 170 LYS A N 1
ATOM 1344 C CA . LYS A 1 170 ? -19.341 -12.638 15.418 1.00 84.81 170 LYS A CA 1
ATOM 1345 C C . LYS A 1 170 ? -18.526 -11.818 16.417 1.00 84.81 170 LYS A C 1
ATOM 1347 O O . LYS A 1 170 ? -18.921 -11.725 17.575 1.00 84.81 170 LYS A O 1
ATOM 1352 N N . MET A 1 171 ? -17.413 -11.224 15.988 1.00 84.00 171 MET A N 1
ATOM 1353 C CA . MET A 1 171 ? -16.581 -10.377 16.848 1.00 84.00 171 MET A CA 1
ATOM 1354 C C . MET A 1 171 ? -17.294 -9.075 17.220 1.00 84.00 171 MET A C 1
ATOM 1356 O O . MET A 1 171 ? -17.304 -8.700 18.386 1.00 84.00 171 MET A O 1
ATOM 1360 N N . ILE A 1 172 ? -17.954 -8.423 16.265 1.00 82.94 172 ILE A N 1
ATOM 1361 C CA . ILE A 1 172 ? -18.758 -7.224 16.520 1.00 82.94 172 ILE A CA 1
ATOM 1362 C C . ILE A 1 172 ? -19.849 -7.530 17.557 1.00 82.94 172 ILE A C 1
ATOM 1364 O O . ILE A 1 172 ? -19.946 -6.839 18.567 1.00 82.94 172 ILE A O 1
ATOM 1368 N N . HIS A 1 173 ? -20.604 -8.620 17.384 1.00 83.19 173 HIS A N 1
ATOM 1369 C CA . HIS A 1 173 ? -21.619 -9.042 18.354 1.00 83.19 173 HIS A CA 1
ATOM 1370 C C . HIS A 1 173 ? -21.033 -9.412 19.722 1.00 83.19 173 HIS A C 1
ATOM 1372 O O . HIS A 1 173 ? -21.685 -9.174 20.737 1.00 83.19 173 HIS A O 1
ATOM 1378 N N . LYS A 1 174 ? -19.821 -9.982 19.767 1.00 84.62 174 LYS A N 1
ATOM 1379 C CA . LYS A 1 174 ? -19.108 -10.286 21.018 1.00 84.62 174 LYS A CA 1
ATOM 1380 C C . LYS A 1 174 ? -18.832 -9.021 21.834 1.00 84.62 174 LYS A C 1
ATOM 1382 O O . LYS A 1 174 ? -18.917 -9.095 23.051 1.00 84.62 174 LYS A O 1
ATOM 1387 N N . TYR A 1 175 ? -18.505 -7.900 21.188 1.00 83.06 175 TYR A N 1
ATOM 1388 C CA . TYR A 1 175 ? -18.151 -6.650 21.872 1.00 83.06 175 TYR A CA 1
ATOM 1389 C C . TYR A 1 175 ? -19.315 -5.660 22.032 1.00 83.06 175 TYR A C 1
ATOM 1391 O O . TYR A 1 175 ? -19.238 -4.795 22.893 1.00 83.06 175 TYR A O 1
ATOM 1399 N N . LEU A 1 176 ? -20.389 -5.785 21.245 1.00 75.56 176 LEU A N 1
ATOM 1400 C CA . LEU A 1 176 ? -21.605 -4.967 21.388 1.00 75.56 176 LEU A CA 1
ATOM 1401 C C . LEU A 1 176 ? -22.560 -5.447 22.491 1.00 75.56 176 LEU A C 1
ATOM 1403 O O . LEU A 1 176 ? -23.372 -4.664 22.969 1.00 75.56 176 LEU A O 1
ATOM 1407 N N . ASN A 1 177 ? -22.508 -6.732 22.854 1.00 67.19 177 ASN A N 1
ATOM 1408 C CA . ASN A 1 177 ? -23.422 -7.345 23.830 1.00 67.19 177 ASN A CA 1
ATOM 1409 C C . ASN A 1 177 ? -22.760 -7.628 25.195 1.00 67.19 177 ASN A C 1
ATOM 1411 O O . ASN A 1 177 ? -23.261 -8.465 25.949 1.00 67.19 177 ASN A O 1
ATOM 1415 N N . GLN A 1 178 ? -21.616 -6.998 25.479 1.00 57.31 178 GLN A N 1
ATOM 1416 C CA . GLN A 1 178 ? -20.963 -6.999 26.798 1.00 57.31 178 GLN A CA 1
ATOM 1417 C C . GLN A 1 178 ? -21.450 -5.817 27.634 1.00 57.31 178 GLN A C 1
ATOM 1419 O O . GLN A 1 178 ? -21.537 -5.999 28.868 1.00 57.31 178 GLN A O 1
#

Sequence (178 aa):
GIPKERQKAIFNRFEQADIADLGAFEGSGLGLAISKAYVEMLGGEIHVESEAADPENGKQGSTEFIFTLPYITPEHEEQKVISKQNQKNIDEQNEQNEQNEQNEQNAKILIVDDEEYSAFKAIEEIRKFNKELIVIAQTAYALEGDRDKAIEAGFNDFIPKPINKDLLLKMIHKYLNQ